Protein 6QCB (pdb70)

Foldseek 3Di:
DDDDFAWDQDPVPAIWTWKFWAVLTDIFIDDPDPPDDDDDDAAPPDDPPPVVVVPGDHDDLVPHPFKDDDFCKDKDQDPVGIDIDGDIDTDMGVHSD/DDDQPPADDDDDDDDPDCVPPVDPDDDDQDDAALQQDDVSGQGDLNSCVVVPVEPFSKKWKAAAQPCPDPPRIDIGGRDDDPVWFDDDKDKFFQDDRGASKGKWQWKAFQVGDIDCPRIDMAGEDQPDAFKEAALVSVVVVCVQFVWADDDQQWTFDAPVSQQVGTWMWIAGPNDTDIAGSSLQWHWDDDPHDITIIGRYGHDADDPPVDDYIYNYCSNCNQWIWMQGPVRRMMITGGTDD

Radius of gyration: 19.62 Å; Cα contacts (8 Å, |Δi|>4): 948; chains: 2; bounding box: 40×44×60 Å

CATH classification: 2.40.70.10

Sequence (338 aa):
GPIPEVLKNYMMDAQYYGEEIGIGTPPQCCFTVVFDTGSSNLWVPSIHCCKLLDIACCWIHHKYNSDKSSTYVKNGTSSFDIHYGSSGSSLSGYLSQDTVSVPCCQGVKVERQVFGEATKQPGITFIAAKFDGILGMAYPRISVNNVLPVFDNNLMQQQKLVDQNIFSFYLSSRDPDAQPGGELMLGGTDSKYYKGSLSYLLNVTTRKAYWQVHLDQVEVASGLTTLLCKEGCEAIVDTGTSSLMVGPVDEVRELQKAIGAVPLIQGEYMMIPCEKVSTLPAITLKLGGKGYKLSPEDYTLKVSQAGKKTLCLSGFMGMMDIPPPSGPLWILGDVFIGRYYTVFDRDNNRVGFAEEAAR

GO terms:
  GO:0008233 peptidase activity (F, IDA)
  GO:0005764 lysosome (C, IDA)
  GO:0005765 lysosomal membrane (C, IDA)
  GO:0005829 cytosol (C, IDA)
  GO:0042159 lipoprotein catabolic process (P, IDA)
  GO:0010008 endosome membrane (C, IDA)
  GO:0043065 positive regulation of apoptotic process (P, IDA)
  GO:0097194 execution phase of apoptosis (P, IDA)
  GO:0006508 proteolysis (P, IDA)
  GO:0070201 regulation of establishment of protein localization (P, IDA)
  GO:0008233 peptidase activity (F, IMP)
  GO:0006508 proteolysis (P, IMP)
  GO:0004190 aspartic-type endopeptidase activity (F, TAS)
  GO:1904724 tertiary granule lumen (C, TAS)
  GO:1904813 ficolin-1-rich granule lumen (C, TAS)
  GO:0035580 specific granule lumen (C, TAS)
  GO:0043202 lysosomal lumen (C, TAS)
  GO:0005576 extracellular region (C, TAS)
  GO:0004197 cysteine-type endopeptidase activity (F, TAS)
  GO:0019886 antigen processing and presentation of exogenous peptide antigen via MHC class II (P, TAS)

B-factor: mean 23.1, std 9.27, range [12.21, 90.68]

Structure (mmCIF, N/CA/C/O backbone):
data_6QCB
#
_entry.id   6QCB
#
_cell.length_a   80.346
_cell.length_b   94.257
_cell.length_c   117.675
_cell.angle_alpha   90.00
_cell.angle_beta   90.00
_cell.angle_gamma   90.00
#
_symmetry.space_group_name_H-M   'C 2 2 21'
#
loop_
_entity.id
_entity.type
_entity.pdbx_description
1 polymer 'Cathepsin D'
2 polymer 'Cathepsin D'
3 branched 2-acetamido-2-deoxy-beta-D-glucopyranose-(1-4)-2-acetamido-2-deoxy-beta-D-glucopyranose
4 branched beta-D-mannopyranose-(1-4)-2-acetamido-2-deoxy-beta-D-glucopyranose-(1-4)-2-acetamido-2-deoxy-beta-D-glucopyranose
5 non-polymer 'PHOSPHITE ION'
6 non-polymer (3~{S},7~{S},8~{S})-7-oxidanyl-8-(phenylmethyl)-3-propan-2-yl-1,4,9-triazacyclohenicosane-2,5,10-trione
7 non-polymer 'DIMETHYL SULFOXIDE'
8 non-polymer 'SULFATE ION'
9 water water
#
loop_
_atom_site.group_PDB
_atom_site.id
_atom_site.type_symbol
_atom_site.label_atom_id
_atom_site.label_alt_id
_atom_site.label_comp_id
_atom_site.label_asym_id
_atom_site.label_entity_id
_atom_site.label_seq_id
_atom_site.pdbx_PDB_ins_code
_atom_site.Cartn_x
_atom_site.Cartn_y
_atom_site.Cartn_z
_atom_site.occupancy
_atom_site.B_iso_or_equiv
_atom_site.auth_seq_id
_atom_site.auth_comp_id
_atom_site.auth_asym_id
_atom_site.auth_atom_id
_atom_site.pdbx_PDB_model_num
ATOM 1 N N . GLY A 1 1 ? 30.970 35.722 19.249 1.00 41.80 1 GLY A N 1
ATOM 2 C CA . GLY A 1 1 ? 30.768 35.865 17.791 1.00 40.04 1 GLY A CA 1
ATOM 3 C C . GLY A 1 1 ? 30.095 34.648 17.200 1.00 35.45 1 GLY A C 1
ATOM 4 O O . GLY A 1 1 ? 29.680 33.756 17.947 1.00 35.20 1 GLY A O 1
ATOM 5 N N . PRO A 1 2 ? 29.981 34.605 15.865 1.00 31.52 2 PRO A N 1
ATOM 6 C CA . PRO A 1 2 ? 29.261 33.447 15.268 1.00 26.47 2 PRO A CA 1
ATOM 7 C C . PRO A 1 2 ? 29.924 32.098 15.558 1.00 25.13 2 PRO A C 1
ATOM 8 O O . PRO A 1 2 ? 31.121 32.034 15.737 1.00 27.33 2 PRO A O 1
ATOM 12 N N . ILE A 1 3 ? 29.136 31.027 15.556 1.00 21.30 3 ILE A N 1
ATOM 13 C CA . ILE A 1 3 ? 29.586 29.698 15.939 1.00 20.78 3 ILE A CA 1
ATOM 14 C C . ILE A 1 3 ? 29.520 28.782 14.718 1.00 19.16 3 ILE A C 1
ATOM 15 O O . ILE A 1 3 ? 28.414 28.492 14.237 1.00 18.62 3 ILE A O 1
ATOM 20 N N . PRO A 1 4 ? 30.685 28.323 14.214 1.00 18.65 4 PRO A N 1
ATOM 21 C CA . PRO A 1 4 ? 30.661 27.361 13.119 1.00 17.04 4 PRO A CA 1
ATOM 22 C C . PRO A 1 4 ? 30.371 25.947 13.580 1.00 16.67 4 PRO A C 1
ATOM 23 O O . PRO A 1 4 ? 30.927 25.478 14.582 1.00 18.53 4 PRO A O 1
ATOM 27 N N . GLU A 1 5 ? 29.466 25.291 12.858 1.00 15.29 5 GLU A N 1
ATOM 28 C CA . GLU A 1 5 ? 29.111 23.894 13.082 1.00 16.63 5 GLU A CA 1
ATOM 29 C C . GLU A 1 5 ? 29.368 23.147 11.776 1.00 15.57 5 GLU A C 1
ATOM 30 O O . GLU A 1 5 ? 28.586 23.216 10.805 1.00 15.78 5 GLU A O 1
ATOM 36 N N . VAL A 1 6 ? 30.496 22.437 11.702 1.00 17.26 6 VAL A N 1
ATOM 37 C CA . VAL A 1 6 ? 30.824 21.682 10.494 1.00 16.55 6 VAL A CA 1
ATOM 38 C C . VAL A 1 6 ? 29.832 20.511 10.323 1.00 15.16 6 VAL A C 1
ATOM 39 O O . VAL A 1 6 ? 29.349 19.971 11.307 1.00 17.01 6 VAL A O 1
ATOM 43 N N . LEU A 1 7 ? 29.512 20.193 9.077 1.00 14.41 7 LEU A N 1
ATOM 44 C CA . LEU A 1 7 ? 28.565 19.146 8.696 1.00 15.68 7 LEU A CA 1
ATOM 45 C C . LEU A 1 7 ? 29.291 18.111 7.862 1.00 16.05 7 LEU A C 1
ATOM 46 O O . LEU A 1 7 ? 30.207 18.427 7.090 1.00 16.06 7 LEU A O 1
ATOM 51 N N . LYS A 1 8 ? 28.872 16.864 8.012 1.00 15.56 8 LYS A N 1
ATOM 52 C CA . LYS A 1 8 ? 29.207 15.828 7.063 1.00 15.71 8 LYS A CA 1
ATOM 53 C C . LYS A 1 8 ? 28.131 15.706 6.004 1.00 16.14 8 LYS A C 1
ATOM 54 O O . LYS A 1 8 ? 26.964 16.022 6.273 1.00 15.42 8 LYS A O 1
ATOM 60 N N . ASN A 1 9 ? 28.532 15.187 4.824 1.00 16.22 9 ASN A N 1
ATOM 61 C CA . ASN A 1 9 ? 27.678 14.940 3.689 1.00 16.52 9 ASN A CA 1
ATOM 62 C C . ASN A 1 9 ? 27.771 13.448 3.383 1.00 17.67 9 ASN A C 1
ATOM 63 O O . ASN A 1 9 ? 28.868 12.957 3.061 1.00 16.97 9 ASN A O 1
ATOM 68 N N . TYR A 1 10 ? 26.667 12.738 3.493 1.00 16.69 10 TYR A N 1
ATOM 69 C CA . TYR A 1 10 ? 26.576 11.366 2.955 1.00 18.20 10 TYR A CA 1
ATOM 70 C C . TYR A 1 10 ? 25.767 11.378 1.656 1.00 17.98 10 TYR A C 1
ATOM 71 O O . TYR A 1 10 ? 24.544 11.639 1.661 1.00 16.16 10 TYR A O 1
ATOM 80 N N . MET A 1 11 ? 26.475 11.091 0.545 1.00 18.75 11 MET A N 1
ATOM 81 C CA A MET A 1 11 ? 25.849 10.828 -0.764 0.50 20.51 11 MET A CA 1
ATOM 82 C CA B MET A 1 11 ? 25.860 10.842 -0.769 0.50 20.45 11 MET A CA 1
ATOM 83 C C . MET A 1 11 ? 24.950 11.947 -1.297 1.00 19.73 11 MET A C 1
ATOM 84 O O . MET A 1 11 ? 24.013 11.694 -2.091 1.00 19.44 11 MET A O 1
ATOM 93 N N . ASP A 1 12 ? 25.238 13.195 -0.892 1.00 17.36 12 ASP A N 1
ATOM 94 C CA . ASP A 1 12 ? 24.417 14.342 -1.241 1.00 16.43 12 ASP A CA 1
ATOM 95 C C . ASP A 1 12 ? 22.964 14.207 -0.761 1.00 16.30 12 ASP A C 1
ATOM 96 O O . ASP A 1 12 ? 22.097 14.942 -1.220 1.00 16.30 12 ASP A O 1
ATOM 101 N N . ALA A 1 13 ? 22.695 13.291 0.173 1.00 15.41 13 ALA A N 1
ATOM 102 C CA . ALA A 1 13 ? 21.333 13.026 0.622 1.00 17.71 13 ALA A CA 1
ATOM 103 C C . ALA A 1 13 ? 21.103 13.197 2.115 1.00 16.22 13 ALA A C 1
ATOM 104 O O . ALA A 1 13 ? 19.933 13.275 2.561 1.00 17.11 13 ALA A O 1
ATOM 106 N N . GLN A 1 14 ? 22.177 13.261 2.903 1.00 15.58 14 GLN A N 1
ATOM 107 C CA . GLN A 1 14 ? 22.061 13.411 4.369 1.00 14.82 14 GLN A CA 1
ATOM 108 C C . GLN A 1 14 ? 23.179 14.361 4.794 1.00 14.53 14 GLN A C 1
ATOM 109 O O . GLN A 1 14 ? 24.359 14.106 4.418 1.00 15.30 14 GLN A O 1
ATOM 115 N N . TYR A 1 15 ? 22.839 15.434 5.511 1.00 14.01 15 TYR A N 1
ATOM 116 C CA . TYR A 1 15 ? 23.836 16.399 6.025 1.00 14.56 15 TYR A CA 1
ATOM 117 C C . TYR A 1 15 ? 23.591 16.503 7.523 1.00 14.29 15 TYR A C 1
ATOM 118 O O . TYR A 1 15 ? 22.441 16.687 7.963 1.00 16.05 15 TYR A O 1
ATOM 127 N N . TYR A 1 16 ? 24.645 16.334 8.306 1.00 13.21 16 TYR A N 1
ATOM 128 C CA . TYR A 1 16 ? 24.488 16.168 9.731 1.00 14.49 16 TYR A CA 1
ATOM 129 C C . TYR A 1 16 ? 25.747 16.611 10.472 1.00 15.15 16 TYR A C 1
ATOM 130 O O . TYR A 1 16 ? 26.883 16.497 9.955 1.00 15.54 16 TYR A O 1
ATOM 139 N N . GLY A 1 17 ? 25.539 17.119 11.676 1.00 15.21 17 GLY A N 1
ATOM 140 C CA . GLY A 1 17 ? 26.632 17.551 12.531 1.00 14.97 17 GLY A CA 1
ATOM 141 C C . GLY A 1 17 ? 26.483 17.046 13.940 1.00 15.06 17 GLY A C 1
ATOM 142 O O . GLY A 1 17 ? 25.444 16.562 14.341 1.00 14.54 17 GLY A O 1
ATOM 143 N N . GLU A 1 18 ? 27.556 17.220 14.706 1.00 15.30 18 GLU A N 1
ATOM 144 C CA A GLU A 1 18 ? 27.583 16.749 16.090 0.50 16.03 18 GLU A CA 1
ATOM 145 C CA B GLU A 1 18 ? 27.648 16.760 16.111 0.50 16.28 18 GLU A CA 1
ATOM 146 C C . GLU A 1 18 ? 27.152 17.799 17.083 1.00 15.64 18 GLU A C 1
ATOM 147 O O . GLU A 1 18 ? 27.580 18.954 16.982 1.00 16.02 18 GLU A O 1
ATOM 158 N N . ILE A 1 19 ? 26.264 17.398 18.004 1.00 15.55 19 ILE A N 1
ATOM 159 C CA . ILE A 1 19 ? 25.831 18.221 19.121 1.00 15.01 19 ILE A CA 1
ATOM 160 C C . ILE A 1 19 ? 26.054 17.411 20.396 1.00 15.63 19 ILE A C 1
ATOM 161 O O . ILE A 1 19 ? 26.274 16.214 20.360 1.00 16.87 19 ILE A O 1
ATOM 166 N N . GLY A 1 20 ? 25.982 18.098 21.519 1.00 15.30 20 GLY A N 1
ATOM 167 C CA . GLY A 1 20 ? 26.032 17.502 22.820 1.00 15.74 20 GLY A CA 1
ATOM 168 C C . GLY A 1 20 ? 24.735 17.699 23.551 1.00 15.91 20 GLY A C 1
ATOM 169 O O . GLY A 1 20 ? 24.096 18.756 23.458 1.00 16.56 20 GLY A O 1
ATOM 170 N N . ILE A 1 21 ? 24.331 16.707 24.343 1.00 14.95 21 ILE A N 1
ATOM 171 C CA . ILE A 1 21 ? 23.252 16.936 25.299 1.00 15.82 21 ILE A CA 1
ATOM 172 C C . ILE A 1 21 ? 23.740 16.444 26.658 1.00 16.56 21 ILE A C 1
ATOM 173 O O . ILE A 1 21 ? 24.258 15.349 26.771 1.00 17.56 21 ILE A O 1
ATOM 178 N N . GLY A 1 22 ? 23.573 17.272 27.676 1.00 15.97 22 GLY A N 1
ATOM 179 C CA . GLY A 1 22 ? 23.944 16.886 29.032 1.00 17.20 22 GLY A CA 1
ATOM 180 C C . GLY A 1 22 ? 25.196 17.483 29.576 1.00 17.47 22 GLY A C 1
ATOM 181 O O . GLY A 1 22 ? 25.934 18.150 28.887 1.00 18.08 22 GLY A O 1
ATOM 182 N N . THR A 1 23 ? 25.423 17.201 30.877 1.00 17.46 23 THR A N 1
ATOM 183 C CA . THR A 1 23 ? 26.671 17.536 31.541 1.00 18.46 23 THR A CA 1
ATOM 184 C C . THR A 1 23 ? 27.245 16.275 32.237 1.00 17.36 23 THR A C 1
ATOM 185 O O . THR A 1 23 ? 26.572 15.743 33.127 1.00 19.06 23 THR A O 1
ATOM 189 N N . PRO A 1 24 ? 28.406 15.763 31.801 1.00 18.87 24 PRO A N 1
ATOM 190 C CA . PRO A 1 24 ? 29.144 16.221 30.641 1.00 19.50 24 PRO A CA 1
ATOM 191 C C . PRO A 1 24 ? 28.370 15.913 29.329 1.00 18.41 24 PRO A C 1
ATOM 192 O O . PRO A 1 24 ? 27.448 15.091 29.334 1.00 18.02 24 PRO A O 1
ATOM 196 N N . PRO A 1 25 ? 28.734 16.577 28.227 1.00 19.29 25 PRO A N 1
ATOM 197 C CA . PRO A 1 25 ? 27.980 16.340 26.976 1.00 19.08 25 PRO A CA 1
ATOM 198 C C . PRO A 1 25 ? 28.045 14.897 26.464 1.00 18.88 25 PRO A C 1
ATOM 199 O O . PRO A 1 25 ? 29.138 14.301 26.408 1.00 18.59 25 PRO A O 1
ATOM 203 N N . GLN A 1 26 ? 26.866 14.377 26.102 1.00 17.44 26 GLN A N 1
ATOM 204 C CA . GLN A 1 26 ? 26.734 13.118 25.376 1.00 17.51 26 GLN A CA 1
ATOM 205 C C . GLN A 1 26 ? 26.579 13.536 23.914 1.00 16.89 26 GLN A C 1
ATOM 206 O O . GLN A 1 26 ? 25.722 14.359 23.598 1.00 16.96 26 GLN A O 1
ATOM 212 N N . CYS A 1 27 ? 27.413 12.989 23.038 1.00 17.38 27 CYS A N 1
ATOM 213 C CA A CYS A 1 27 ? 27.402 13.433 21.630 0.80 18.30 27 CYS A CA 1
ATOM 214 C CA B CYS A 1 27 ? 27.453 13.383 21.633 0.20 17.96 27 CYS A CA 1
ATOM 215 C C . CYS A 1 27 ? 26.412 12.662 20.774 1.00 17.66 27 CYS A C 1
ATOM 216 O O . CYS A 1 27 ? 26.241 11.449 20.919 1.00 18.66 27 CYS A O 1
ATOM 221 N N . PHE A 1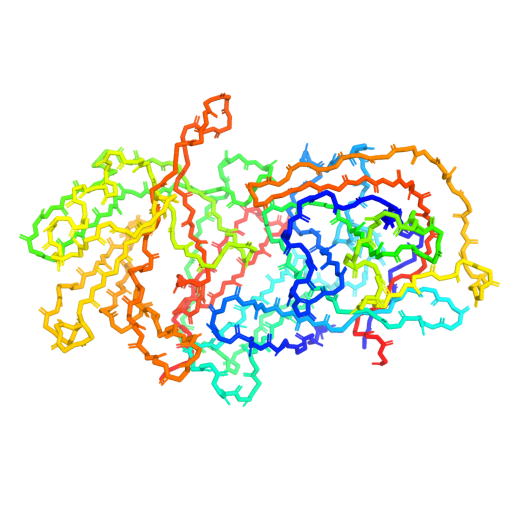 28 ? 25.752 13.408 19.877 1.00 16.65 28 PHE A N 1
ATOM 222 C CA . PHE A 1 28 ? 24.771 12.862 18.882 1.00 15.71 28 PHE A CA 1
ATOM 223 C C . PHE A 1 28 ? 24.984 13.588 17.579 1.00 15.64 28 PHE A C 1
ATOM 224 O O . PHE A 1 28 ? 25.337 14.764 17.571 1.00 17.07 28 PHE A O 1
ATOM 232 N N . THR A 1 29 ? 24.768 12.885 16.472 1.00 14.72 29 THR A N 1
ATOM 233 C CA . THR A 1 29 ? 24.638 13.515 15.196 1.00 14.52 29 THR A CA 1
ATOM 234 C C . THR A 1 29 ? 23.178 13.841 14.892 1.00 14.15 29 THR A C 1
ATOM 235 O O . THR A 1 29 ? 22.293 13.052 15.161 1.00 13.88 29 THR A O 1
ATOM 239 N N . VAL A 1 30 ? 22.956 15.022 14.330 1.00 13.61 30 VAL A N 1
ATOM 240 C CA . VAL A 1 30 ? 21.629 15.477 13.985 1.00 13.64 30 VAL A CA 1
ATOM 241 C C . VAL A 1 30 ? 21.613 16.147 12.629 1.00 13.40 30 VAL A C 1
ATOM 242 O O . VAL A 1 30 ? 22.595 16.776 12.204 1.00 14.36 30 VAL A O 1
ATOM 246 N N . VAL A 1 31 ? 20.478 15.989 11.960 1.00 13.10 31 VAL A N 1
ATOM 247 C CA . VAL A 1 31 ? 20.078 16.900 10.892 1.00 13.09 31 VAL A CA 1
ATOM 248 C C . VAL A 1 31 ? 19.611 18.207 11.467 1.00 13.52 31 VAL A C 1
ATOM 249 O O . VAL A 1 31 ? 18.725 18.217 12.302 1.00 14.38 31 VAL A O 1
ATOM 253 N N . PHE A 1 32 ? 20.180 19.326 11.008 1.00 12.51 32 PHE A N 1
ATOM 254 C CA . PHE A 1 32 ? 19.724 20.669 11.336 1.00 12.21 32 PHE A CA 1
ATOM 255 C C . PHE A 1 32 ? 18.672 21.026 10.274 1.00 12.68 32 PHE A C 1
ATOM 256 O O . PHE A 1 32 ? 19.020 21.292 9.113 1.00 14.03 32 PHE A O 1
ATOM 264 N N . ASP A 1 33 ? 17.407 20.893 10.671 1.00 13.56 33 ASP A N 1
ATOM 265 C CA . ASP A 1 33 ? 16.257 20.790 9.776 1.00 13.22 33 ASP A CA 1
ATOM 266 C C . ASP A 1 33 ? 15.433 22.077 9.783 1.00 13.02 33 ASP A C 1
ATOM 267 O O . ASP A 1 33 ? 14.682 22.291 10.726 1.00 13.45 33 ASP A O 1
ATOM 272 N N . THR A 1 34 ? 15.483 22.877 8.720 1.00 12.82 34 THR A N 1
ATOM 273 C CA . THR A 1 34 ? 14.693 24.107 8.659 1.00 13.25 34 THR A CA 1
ATOM 274 C C . THR A 1 34 ? 13.221 23.833 8.322 1.00 14.00 34 THR A C 1
ATOM 275 O O . THR A 1 34 ? 12.444 24.772 8.260 1.00 15.42 34 THR A O 1
ATOM 279 N N . GLY A 1 35 ? 12.868 22.576 8.155 1.00 12.88 35 GLY A N 1
ATOM 280 C CA . GLY A 1 35 ? 11.478 22.123 7.911 1.00 13.92 35 GLY A CA 1
ATOM 281 C C . GLY A 1 35 ? 10.741 21.568 9.115 1.00 15.06 35 GLY A C 1
ATOM 282 O O . GLY A 1 35 ? 9.602 21.055 8.981 1.00 15.73 35 GLY A O 1
ATOM 283 N N . SER A 1 36 ? 11.301 21.720 10.310 1.00 14.02 36 SER A N 1
ATOM 284 C CA . SER A 1 36 ? 10.622 21.302 11.538 1.00 14.96 36 SER A CA 1
ATOM 285 C C . SER A 1 36 ? 11.193 22.085 12.698 1.00 15.77 36 SER A C 1
ATOM 286 O O . SER A 1 36 ? 12.130 22.841 12.490 1.00 14.97 36 SER A O 1
ATOM 289 N N . SER A 1 37 ? 10.674 21.862 13.921 1.00 15.09 37 SER A N 1
ATOM 290 C CA . SER A 1 37 ? 11.009 22.742 15.029 1.00 15.03 37 SER A CA 1
ATOM 291 C C . SER A 1 37 ? 11.321 22.071 16.346 1.00 15.79 37 SER A C 1
ATOM 292 O O . SER A 1 37 ? 11.580 22.760 17.321 1.00 17.46 37 SER A O 1
ATOM 295 N N . ASN A 1 38 ? 11.402 20.737 16.349 1.00 14.64 38 ASN A N 1
ATOM 296 C CA . ASN A 1 38 ? 11.663 19.966 17.576 1.00 14.68 38 ASN A CA 1
ATOM 297 C C . ASN A 1 38 ? 13.069 19.403 17.494 1.00 15.16 38 ASN A C 1
ATOM 298 O O . ASN A 1 38 ? 13.564 19.031 16.391 1.00 14.78 38 ASN A O 1
ATOM 303 N N . LEU A 1 39 ? 13.691 19.300 18.656 1.00 15.22 39 LEU A N 1
ATOM 304 C CA . LEU A 1 39 ? 14.913 18.483 18.812 1.00 14.51 39 LEU A CA 1
ATOM 305 C C . LEU A 1 39 ? 14.563 17.155 19.484 1.00 15.20 39 LEU A C 1
ATOM 306 O O . LEU A 1 39 ? 13.843 17.134 20.464 1.00 15.79 39 LEU A O 1
ATOM 311 N N . TRP A 1 40 ? 15.090 16.058 18.950 1.00 14.20 40 TRP A N 1
ATOM 312 C CA . TRP A 1 40 ? 15.029 14.739 19.596 1.00 13.88 40 TRP A CA 1
ATOM 313 C C . TRP A 1 40 ? 16.247 13.920 19.267 1.00 13.41 40 TRP A C 1
ATOM 314 O O . TRP A 1 40 ? 16.901 14.129 18.217 1.00 14.23 40 TRP A O 1
ATOM 325 N N . VAL A 1 41 ? 16.559 12.980 20.162 1.00 14.14 41 VAL A N 1
ATOM 326 C CA . VAL A 1 41 ? 17.584 11.973 19.956 1.00 14.21 41 VAL A CA 1
ATOM 327 C C . VAL A 1 41 ? 17.053 10.663 20.556 1.00 14.54 41 VAL A C 1
ATOM 328 O O . VAL A 1 41 ? 16.057 10.667 21.278 1.00 16.03 41 VAL A O 1
ATOM 332 N N . PRO A 1 42 ? 17.678 9.534 20.227 1.00 15.70 42 PRO A N 1
ATOM 333 C CA . PRO A 1 42 ? 17.198 8.271 20.796 1.00 16.20 42 PRO A CA 1
ATOM 334 C C . PRO A 1 42 ? 17.449 8.208 22.303 1.00 16.70 42 PRO A C 1
ATOM 335 O O . PRO A 1 42 ? 18.462 8.713 22.750 1.00 17.05 42 PRO A O 1
ATOM 339 N N . SER A 1 43 ? 16.514 7.614 23.026 1.00 17.25 43 SER A N 1
ATOM 340 C CA . SER A 1 43 ? 16.657 7.350 24.463 1.00 16.73 43 SER A CA 1
ATOM 341 C C . SER A 1 43 ? 17.325 6.010 24.751 1.00 18.77 43 SER A C 1
ATOM 342 O O . SER A 1 43 ? 17.092 5.033 24.054 1.00 17.90 43 SER A O 1
ATOM 345 N N . ILE A 1 44 ? 18.074 5.922 25.843 1.00 19.12 44 ILE A N 1
ATOM 346 C CA . ILE A 1 44 ? 18.520 4.613 26.333 1.00 20.46 44 ILE A CA 1
ATOM 347 C C . ILE A 1 44 ? 17.326 3.755 26.730 1.00 20.44 44 ILE A C 1
ATOM 348 O O . ILE A 1 44 ? 17.443 2.502 26.748 1.00 22.12 44 ILE A O 1
ATOM 353 N N . HIS A 1 45 ? 16.180 4.395 26.970 1.00 19.89 45 HIS A N 1
ATOM 354 C CA . HIS A 1 45 ? 14.914 3.701 27.291 1.00 20.79 45 HIS A CA 1
ATOM 355 C C . HIS A 1 45 ? 14.042 3.359 26.096 1.00 21.46 45 HIS A C 1
ATOM 356 O O . HIS A 1 45 ? 12.836 3.105 26.210 1.00 21.64 45 HIS A O 1
ATOM 363 N N . CYS A 1 46 ? 14.646 3.391 24.923 1.00 20.21 46 CYS A N 1
ATOM 364 C CA A CYS A 1 46 ? 13.901 3.027 23.724 0.80 20.90 46 CYS A CA 1
ATOM 365 C CA B CYS A 1 46 ? 13.973 3.002 23.713 0.20 21.81 46 CYS A CA 1
ATOM 366 C C . CYS A 1 46 ? 13.394 1.579 23.825 1.00 21.62 46 CYS A C 1
ATOM 367 O O . CYS A 1 46 ? 14.014 0.717 24.460 1.00 22.86 46 CYS A O 1
ATOM 372 N N . LYS A 1 47 ? 12.245 1.335 23.205 1.00 21.81 47 LYS A N 1
ATOM 373 C CA . LYS A 1 47 ? 11.672 -0.021 23.213 1.00 24.61 47 LYS A CA 1
ATOM 374 C C . LYS A 1 47 ? 12.541 -0.998 22.442 1.00 25.44 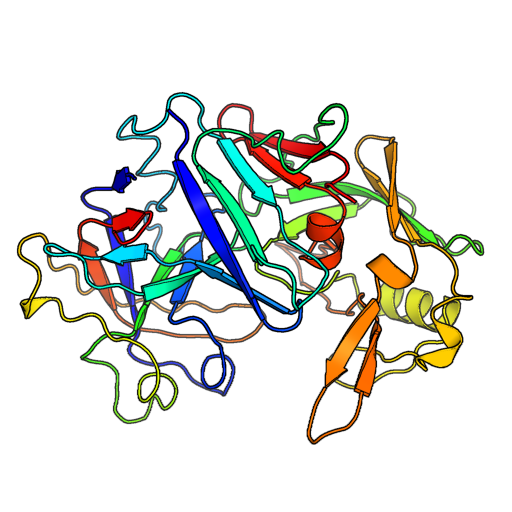47 LYS A C 1
ATOM 375 O O . LYS A 1 47 ? 13.198 -0.638 21.452 1.00 22.11 47 LYS A O 1
ATOM 381 N N . LEU A 1 48 ? 12.559 -2.250 22.884 1.00 25.99 48 LEU A N 1
ATOM 382 C CA . LEU A 1 48 ? 13.313 -3.291 22.174 1.00 28.35 48 LEU A CA 1
ATOM 383 C C . LEU A 1 48 ? 12.880 -3.452 20.707 1.00 26.47 48 LEU A C 1
ATOM 384 O O . LEU A 1 48 ? 13.710 -3.811 19.871 1.00 29.17 48 LEU A O 1
ATOM 389 N N . LEU A 1 49 ? 11.620 -3.148 20.399 1.00 24.51 49 LEU A N 1
ATOM 390 C CA . LEU A 1 49 ? 11.066 -3.150 19.007 1.00 27.16 49 LEU A CA 1
ATOM 391 C C . LEU A 1 49 ? 11.702 -2.116 18.086 1.00 25.29 49 LEU A C 1
ATOM 392 O O . LEU A 1 49 ? 11.570 -2.230 16.865 1.00 23.15 49 LEU A O 1
ATOM 397 N N . ASP A 1 50 ? 12.341 -1.086 18.652 1.00 23.05 50 ASP A N 1
ATOM 398 C CA . ASP A 1 50 ? 12.913 0.029 17.870 1.00 21.21 50 ASP A CA 1
ATOM 399 C C . ASP A 1 50 ? 14.307 -0.344 17.351 1.00 20.92 50 ASP A C 1
ATOM 400 O O . ASP A 1 50 ? 15.323 -0.163 18.022 1.00 20.17 50 ASP A O 1
ATOM 405 N N . ILE A 1 51 ? 14.350 -0.909 16.136 1.00 18.71 51 ILE A N 1
ATOM 406 C CA . ILE A 1 51 ? 15.588 -1.415 15.553 1.00 18.02 51 ILE A CA 1
ATOM 407 C C . ILE A 1 51 ? 16.572 -0.267 15.325 1.00 16.83 51 ILE A C 1
ATOM 408 O O . ILE A 1 51 ? 17.782 -0.434 15.484 1.00 16.56 51 ILE A O 1
ATOM 413 N N . ALA A 1 52 ? 16.060 0.894 14.930 1.00 16.43 52 ALA A N 1
ATOM 414 C CA . ALA A 1 52 ? 16.965 2.028 14.712 1.00 17.12 52 ALA A CA 1
ATOM 415 C C . ALA A 1 52 ? 17.822 2.339 15.927 1.00 18.25 52 ALA A C 1
ATOM 416 O O . ALA A 1 52 ? 18.999 2.628 15.796 1.00 16.93 52 ALA A O 1
ATOM 418 N N . CYS A 1 53 ? 17.239 2.203 17.121 1.00 18.53 53 CYS A N 1
ATOM 419 C CA A CYS A 1 53 ? 17.922 2.509 18.374 0.80 20.64 53 CYS A CA 1
ATOM 420 C CA B CYS A 1 53 ? 17.948 2.494 18.369 0.20 19.63 53 CYS A CA 1
ATOM 421 C C . CYS A 1 53 ? 19.110 1.572 18.628 1.00 20.05 53 CYS A C 1
ATOM 422 O O . CYS A 1 53 ? 20.080 1.958 19.246 1.00 19.86 53 CYS A O 1
ATOM 427 N N . TRP A 1 54 ? 19.053 0.349 18.092 1.00 18.84 54 TRP A N 1
ATOM 428 C CA . TRP A 1 54 ? 20.138 -0.586 18.265 1.00 18.68 54 TRP A CA 1
ATOM 429 C C . TRP A 1 54 ? 21.456 -0.077 17.727 1.00 19.69 54 TRP A C 1
ATOM 430 O O . TRP A 1 54 ? 22.525 -0.445 18.258 1.00 21.51 54 TRP A O 1
ATOM 441 N N . ILE A 1 55 ? 21.411 0.764 16.679 1.00 17.37 55 ILE A N 1
ATOM 442 C CA . ILE A 1 55 ? 22.614 1.152 15.980 1.00 19.12 55 ILE A CA 1
ATOM 443 C C . ILE A 1 55 ? 22.789 2.687 15.918 1.00 17.14 55 ILE A C 1
ATOM 444 O O . ILE A 1 55 ? 23.446 3.205 15.014 1.00 18.44 55 ILE A O 1
ATOM 449 N N . HIS A 1 56 ? 22.194 3.371 16.891 1.00 17.27 56 HIS A N 1
ATOM 450 C CA . HIS A 1 56 ? 22.384 4.845 17.017 1.00 16.27 56 HIS A CA 1
ATOM 451 C C . HIS A 1 56 ? 22.738 5.152 18.448 1.00 17.51 56 HIS A C 1
ATOM 452 O O . HIS A 1 56 ? 22.517 4.313 19.358 1.00 18.30 56 HIS A O 1
ATOM 459 N N . HIS A 1 57 ? 23.303 6.336 18.651 1.00 16.20 57 HIS A N 1
ATOM 460 C CA . HIS A 1 57 ? 23.632 6.781 20.011 1.00 17.25 57 HIS A CA 1
ATOM 461 C C . HIS A 1 57 ? 22.384 7.056 20.808 1.00 16.13 57 HIS A C 1
ATOM 462 O O . HIS A 1 57 ? 21.393 7.555 20.293 1.00 17.16 57 HIS A O 1
ATOM 469 N N . LYS A 1 58 ? 22.444 6.749 22.105 1.00 18.28 58 LYS A N 1
ATOM 470 C CA . LYS A 1 58 ? 21.305 6.845 22.986 1.00 17.29 58 LYS A CA 1
ATOM 471 C C . LYS A 1 58 ? 21.599 7.773 24.176 1.00 17.42 58 LYS A C 1
ATOM 472 O O . LYS A 1 58 ? 22.644 7.610 24.825 1.00 19.60 58 LYS A O 1
ATOM 478 N N . TYR A 1 59 ? 20.656 8.636 24.503 1.00 17.13 59 TYR A N 1
ATOM 479 C CA . TYR A 1 59 ? 20.788 9.584 25.620 1.00 16.08 59 TYR A CA 1
ATOM 480 C C . TYR A 1 59 ? 20.444 8.879 26.944 1.00 17.08 59 TYR A C 1
ATOM 481 O O . TYR A 1 59 ? 19.413 8.238 27.057 1.00 17.00 59 TYR A O 1
ATOM 490 N N . ASN A 1 60 ? 21.306 9.068 27.935 1.00 18.21 60 ASN A N 1
ATOM 491 C CA . ASN A 1 60 ? 21.119 8.474 29.283 1.00 18.39 60 ASN A CA 1
ATOM 492 C C . ASN A 1 60 ? 21.063 9.620 30.313 1.00 17.40 60 ASN A C 1
ATOM 493 O O . ASN A 1 60 ? 22.079 10.183 30.691 1.00 18.09 60 ASN A O 1
ATOM 498 N N . SER A 1 61 ? 19.852 9.957 30.723 1.00 18.15 61 SER A N 1
ATOM 499 C CA . SER A 1 61 ? 19.611 11.069 31.643 1.00 18.49 61 SER A CA 1
ATOM 500 C C . SER A 1 61 ? 20.316 10.859 32.992 1.00 20.56 61 SER A C 1
ATOM 501 O O . SER A 1 61 ? 20.700 11.838 33.637 1.00 22.50 61 SER A O 1
ATOM 504 N N . ASP A 1 62 ? 20.538 9.603 33.346 1.00 20.53 62 ASP A N 1
ATOM 505 C CA . ASP A 1 62 ? 21.188 9.284 34.646 1.00 23.46 62 ASP A CA 1
ATOM 506 C C . ASP A 1 62 ? 22.615 9.776 34.723 1.00 23.53 62 ASP A C 1
ATOM 507 O O . ASP A 1 62 ? 23.119 9.958 35.829 1.00 24.89 62 ASP A O 1
ATOM 512 N N . LYS A 1 63 ? 23.273 9.993 33.581 1.00 20.75 63 LYS A N 1
ATOM 513 C CA . LYS A 1 63 ? 24.657 10.427 33.516 1.00 21.01 63 LYS A CA 1
ATOM 514 C C . LYS A 1 63 ? 24.826 11.932 33.353 1.00 18.60 63 LYS A C 1
ATOM 515 O O . LYS A 1 63 ? 25.952 12.404 33.238 1.00 19.80 63 LYS A O 1
ATOM 519 N N . SER A 1 64 ? 23.719 12.665 33.336 1.00 19.01 64 SER A N 1
ATOM 520 C CA . SER A 1 64 ? 23.749 14.125 33.199 1.00 18.88 64 SER A CA 1
ATOM 521 C C . SER A 1 64 ? 23.332 14.857 34.469 1.00 18.72 64 SER A C 1
ATOM 522 O O . SER A 1 64 ? 22.206 14.691 34.961 1.00 18.70 64 SER A O 1
ATOM 525 N N . SER A 1 65 ? 24.224 15.715 34.950 1.00 18.50 65 SER A N 1
ATOM 526 C CA . SER A 1 65 ? 23.953 16.503 36.153 1.00 19.86 65 SER A CA 1
ATOM 527 C C . SER A 1 65 ? 23.009 17.704 35.893 1.00 20.50 65 SER A C 1
ATOM 528 O O . SER A 1 65 ? 22.471 18.263 36.827 1.00 20.76 65 SER A O 1
ATOM 531 N N . THR A 1 66 ? 22.773 18.064 34.627 1.00 18.25 66 THR A N 1
ATOM 532 C CA . THR A 1 66 ? 21.861 19.169 34.297 1.00 18.29 66 THR A CA 1
ATOM 533 C C . THR A 1 66 ? 20.488 18.687 33.802 1.00 17.74 66 THR A C 1
ATOM 534 O O . THR A 1 66 ? 19.640 19.516 33.525 1.00 19.76 66 THR A O 1
ATOM 538 N N . TYR A 1 67 ? 20.300 17.370 33.665 1.00 17.29 67 TYR A N 1
ATOM 539 C CA . TYR A 1 67 ? 18.984 16.815 33.299 1.00 18.92 67 TYR A CA 1
ATOM 540 C C . TYR A 1 67 ? 17.899 17.240 34.280 1.00 19.51 67 TYR A C 1
ATOM 541 O O . TYR A 1 67 ? 18.086 17.150 35.512 1.00 20.13 67 TYR A O 1
ATOM 550 N N . VAL A 1 68 ? 16.771 17.680 33.742 1.00 19.74 68 VAL A N 1
ATOM 551 C CA . VAL A 1 68 ? 15.546 17.918 34.494 1.00 21.47 68 VAL A CA 1
ATOM 552 C C . VAL A 1 68 ? 14.425 17.112 33.835 1.00 22.15 68 VAL A C 1
ATOM 553 O O . VAL A 1 68 ? 14.209 17.197 32.605 1.00 19.88 68 VAL A O 1
ATOM 557 N N . LYS A 1 69 ? 13.736 16.289 34.619 1.00 21.81 69 LYS A N 1
ATOM 558 C CA . LYS A 1 69 ? 12.653 15.468 34.133 1.00 22.73 69 LYS A CA 1
ATOM 559 C C . LYS A 1 69 ? 11.491 16.299 33.567 1.00 23.11 69 LYS A C 1
ATOM 560 O O . LYS A 1 69 ? 11.168 17.362 34.051 1.00 23.70 69 LYS A O 1
ATOM 566 N N . ASN A 1 70 ? 10.857 15.787 32.512 1.00 22.39 70 ASN A N 1
ATOM 567 C CA . ASN A 1 70 ? 9.618 16.310 32.032 1.00 22.32 70 ASN A CA 1
ATOM 568 C C . ASN A 1 70 ? 8.663 15.121 31.974 1.00 23.75 70 ASN A C 1
ATOM 569 O O . ASN A 1 70 ? 7.763 15.022 32.808 1.00 24.24 70 ASN A O 1
ATOM 574 N N . GLY A 1 71 ? 8.856 14.226 30.994 1.00 21.65 71 GLY A N 1
ATOM 575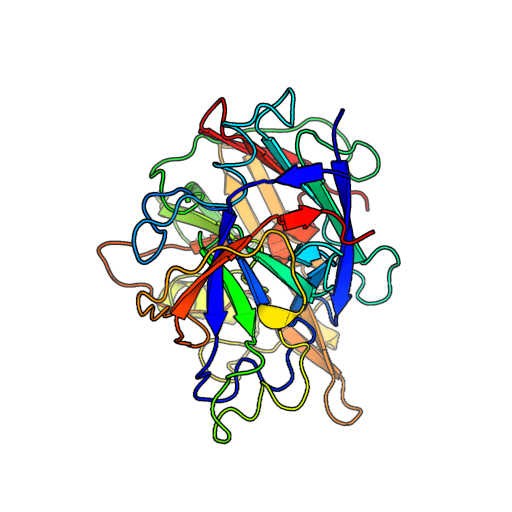 C CA . GLY A 1 71 ? 8.076 13.001 30.882 1.00 22.00 71 GLY A CA 1
ATOM 576 C C . GLY A 1 71 ? 6.818 13.032 30.049 1.00 21.71 71 GLY A C 1
ATOM 577 O O . GLY A 1 71 ? 6.214 11.974 29.855 1.00 24.35 71 GLY A O 1
ATOM 578 N N . THR A 1 72 ? 6.419 14.208 29.549 1.00 22.41 72 THR A N 1
ATOM 579 C CA . THR A 1 72 ? 5.239 14.338 28.683 1.00 23.08 72 THR A CA 1
ATOM 580 C C . THR A 1 72 ? 5.483 13.547 27.381 1.00 23.45 72 THR A C 1
ATOM 581 O O . THR A 1 72 ? 6.570 13.658 26.801 1.00 21.82 72 THR A O 1
ATOM 585 N N . SER A 1 73 ? 4.487 12.767 26.957 1.00 21.81 73 SER A N 1
ATOM 586 C CA A SER A 1 73 ? 4.558 12.037 25.685 0.50 22.14 73 SER A CA 1
ATOM 587 C CA B SER A 1 73 ? 4.570 12.038 25.685 0.50 22.06 73 SER A CA 1
ATOM 588 C C . SER A 1 73 ? 4.582 12.996 24.496 1.00 21.30 73 SER A C 1
ATOM 589 O O . SER A 1 73 ? 3.955 14.058 24.523 1.00 20.89 73 SER A O 1
ATOM 594 N N . PHE A 1 74 ? 5.301 12.605 23.439 1.00 21.11 74 PHE A N 1
ATOM 595 C CA .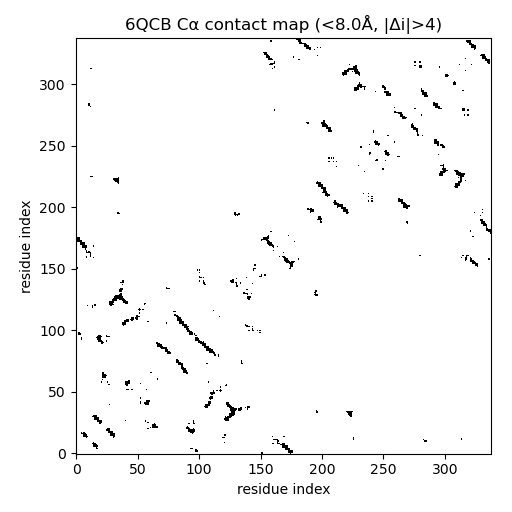 PHE A 1 74 ? 5.269 13.326 22.160 1.00 19.79 74 PHE A CA 1
ATOM 596 C C . PHE A 1 74 ? 5.266 12.317 21.017 1.00 20.50 74 PHE A C 1
ATOM 597 O O . PHE A 1 74 ? 5.747 11.217 21.171 1.00 18.08 74 PHE A O 1
ATOM 605 N N . ASP A 1 75 ? 4.734 12.768 19.894 1.00 22.16 75 ASP A N 1
ATOM 606 C CA . ASP A 1 75 ? 4.640 11.989 18.658 1.00 23.43 75 ASP A CA 1
ATOM 607 C C . ASP A 1 75 ? 4.884 13.001 17.544 1.00 21.77 75 ASP A C 1
ATOM 608 O O . ASP A 1 75 ? 4.236 14.034 17.511 1.00 21.02 75 ASP A O 1
ATOM 613 N N . ILE A 1 76 ? 5.805 12.703 16.630 1.00 19.46 76 ILE A N 1
ATOM 614 C CA . ILE A 1 76 ? 6.095 13.616 15.521 1.00 19.28 76 ILE A CA 1
ATOM 615 C C . ILE A 1 76 ? 5.972 12.848 14.233 1.00 18.64 76 ILE A C 1
ATOM 616 O O . ILE A 1 76 ? 6.535 11.739 14.119 1.00 18.55 76 ILE A O 1
ATOM 621 N N . HIS A 1 77 ? 5.250 13.450 13.284 1.00 17.68 77 HIS A N 1
ATOM 622 C CA . HIS A 1 77 ? 5.041 12.870 11.955 1.00 19.50 77 HIS A CA 1
ATOM 623 C C . HIS A 1 77 ? 5.662 13.755 10.896 1.00 17.45 77 HIS A C 1
ATOM 624 O O . HIS A 1 77 ? 5.231 14.907 10.716 1.00 18.02 77 HIS A O 1
ATOM 631 N N . TYR A 1 78 ? 6.713 13.225 10.261 1.00 16.73 78 TYR A N 1
ATOM 632 C CA . TYR A 1 78 ? 7.387 13.889 9.153 1.00 16.25 78 TYR A CA 1
ATOM 633 C C . TYR A 1 78 ? 6.873 13.355 7.829 1.00 16.41 78 TYR A C 1
ATOM 634 O O . TYR A 1 78 ? 6.215 12.322 7.785 1.00 17.59 78 TYR A O 1
ATOM 643 N N . GLY A 1 79 ? 7.229 14.001 6.733 1.00 16.64 79 GLY A N 1
ATOM 644 C CA . GLY A 1 79 ? 6.950 13.407 5.409 1.00 17.68 79 GLY A CA 1
ATOM 645 C C . GLY A 1 79 ? 7.552 12.024 5.208 1.00 20.17 79 GLY A C 1
ATOM 646 O O . GLY A 1 79 ? 6.904 11.160 4.629 1.00 23.02 79 GLY A O 1
ATOM 647 N N . SER A 1 80 ? 8.757 11.780 5.738 1.00 19.92 80 SER A N 1
ATOM 648 C CA A SER A 1 80 ? 9.480 10.519 5.524 0.50 22.44 80 SER A CA 1
ATOM 649 C CA B SER A 1 80 ? 9.450 10.517 5.489 0.50 19.95 80 SER A CA 1
ATOM 650 C C . SER A 1 80 ? 9.309 9.456 6.594 1.00 21.68 80 SER A C 1
ATOM 651 O O . SER A 1 80 ? 9.810 8.340 6.447 1.00 23.58 80 SER A O 1
ATOM 656 N N . GLY A 1 81 ? 8.626 9.773 7.666 1.00 21.23 81 GLY A N 1
ATOM 657 C CA . GLY A 1 81 ? 8.478 8.818 8.762 1.00 21.59 81 GLY A CA 1
ATOM 658 C C . GLY A 1 81 ? 8.090 9.506 10.046 1.00 19.49 81 GLY A C 1
ATOM 659 O O . GLY A 1 81 ? 7.914 10.694 10.080 1.00 20.24 81 GLY A O 1
ATOM 660 N N . SER A 1 82 ? 7.925 8.704 11.108 1.00 19.53 82 SER A N 1
ATOM 661 C CA A SER A 1 82 ? 7.355 9.135 12.377 0.50 19.24 82 SER A CA 1
ATOM 662 C CA B SER A 1 82 ? 7.452 9.226 12.380 0.50 18.52 82 SER A CA 1
ATOM 663 C C . SER A 1 82 ? 8.178 8.589 13.540 1.00 18.85 82 SER A C 1
ATOM 664 O O . SER A 1 82 ? 8.948 7.644 13.374 1.00 18.76 82 SER A O 1
ATOM 669 N N . LEU A 1 83 ? 7.961 9.169 14.735 1.00 17.82 83 LEU A N 1
ATOM 670 C CA . LEU A 1 83 ? 8.525 8.644 15.971 1.00 19.09 83 LEU A CA 1
ATOM 671 C C . LEU A 1 83 ? 7.732 9.136 17.153 1.00 17.71 83 LEU A C 1
ATOM 672 O O . LEU A 1 83 ? 6.953 10.106 17.054 1.00 18.45 83 LEU A O 1
ATOM 677 N N . SER A 1 84 ? 7.972 8.503 18.297 1.00 18.25 84 SER A N 1
ATOM 678 C CA . SER A 1 84 ? 7.385 8.961 19.536 1.00 18.87 84 SER A CA 1
ATOM 679 C C . SER A 1 84 ? 8.312 8.699 20.692 1.00 17.89 84 SER A C 1
ATOM 680 O O . SER A 1 84 ? 9.309 7.965 20.572 1.00 17.90 84 SER A O 1
ATOM 683 N N . GLY A 1 85 ? 7.999 9.349 21.797 1.00 18.26 85 GLY A N 1
ATOM 684 C CA . GLY A 1 85 ? 8.759 9.169 23.028 1.00 18.72 85 GLY A CA 1
ATOM 685 C C . GLY A 1 85 ? 8.250 10.061 24.124 1.00 17.62 85 GLY A C 1
ATOM 686 O O . GLY A 1 85 ? 7.056 10.390 24.166 1.00 18.19 85 GLY A O 1
ATOM 687 N N . TYR A 1 86 ? 9.176 10.562 24.934 1.00 18.02 86 TYR A N 1
ATOM 688 C CA . TYR A 1 86 ? 8.843 11.496 26.000 1.00 18.31 86 TYR A CA 1
ATOM 689 C C . TYR A 1 86 ? 9.833 12.644 26.061 1.00 19.23 86 TYR A C 1
ATOM 690 O O . TYR A 1 86 ? 10.985 12.506 25.611 1.00 17.82 86 TYR A O 1
ATOM 699 N N . LEU A 1 87 ? 9.381 13.781 26.609 1.00 17.44 87 LEU A N 1
ATOM 700 C CA . LEU A 1 87 ? 10.212 14.993 26.693 1.00 17.37 87 LEU A CA 1
ATOM 701 C C . LEU A 1 87 ? 11.109 14.991 27.911 1.00 18.25 87 LEU A C 1
ATOM 702 O O . LEU A 1 87 ? 10.768 14.420 28.949 1.00 18.70 87 LEU A O 1
ATOM 707 N N . SER A 1 88 ? 12.242 15.669 27.781 1.00 17.54 88 SER A N 1
ATOM 708 C CA . SER A 1 88 ? 13.180 15.902 28.855 1.00 17.34 88 SER A CA 1
ATOM 709 C C . SER A 1 88 ? 13.795 17.269 28.668 1.00 16.85 88 SER A C 1
ATOM 710 O O . SER A 1 88 ? 13.559 17.920 27.655 1.00 16.77 88 SER A O 1
ATOM 713 N N . GLN A 1 89 ? 14.557 17.730 29.665 1.00 16.97 89 GLN A N 1
ATOM 714 C CA . GLN A 1 89 ? 15.202 19.048 29.600 1.00 16.82 89 GLN A CA 1
ATOM 715 C C . GLN A 1 89 ? 16.666 18.908 29.962 1.00 17.32 89 GLN A C 1
ATOM 716 O O . GLN A 1 89 ? 17.004 18.241 30.952 1.00 18.74 89 GLN A O 1
ATOM 722 N N . ASP A 1 90 ? 17.550 19.548 29.188 1.00 16.19 90 ASP A N 1
ATOM 723 C CA . ASP A 1 90 ? 18.975 19.494 29.442 1.00 15.77 90 ASP A CA 1
ATOM 724 C C . ASP A 1 90 ? 19.684 20.616 28.702 1.00 16.33 90 ASP A C 1
ATOM 725 O O . ASP A 1 90 ? 19.038 21.358 27.953 1.00 16.62 90 ASP A O 1
ATOM 730 N N . THR A 1 91 ? 20.992 20.759 28.932 1.00 17.11 91 THR A N 1
ATOM 731 C CA . THR A 1 91 ? 21.814 21.711 28.211 1.00 18.23 91 THR A CA 1
ATOM 732 C C . THR A 1 91 ? 22.249 21.081 26.875 1.00 17.16 91 THR A C 1
ATOM 733 O O . THR A 1 91 ? 22.724 19.926 26.853 1.00 18.40 91 THR A O 1
ATOM 737 N N . VAL A 1 92 ? 22.086 21.848 25.800 1.00 17.28 92 VAL A N 1
ATOM 738 C CA . VAL A 1 92 ? 22.488 21.424 24.470 1.00 17.75 92 VAL A CA 1
ATOM 739 C C . VAL A 1 92 ? 23.729 22.201 24.060 1.00 18.39 92 VAL A C 1
ATOM 740 O O . VAL A 1 92 ? 23.707 23.463 24.074 1.00 18.97 92 VAL A O 1
ATOM 744 N N . SER A 1 93 ? 24.774 21.489 23.655 1.00 16.35 93 SER A N 1
ATOM 745 C CA . SER A 1 93 ? 26.053 22.078 23.228 1.00 17.40 93 SER A CA 1
ATOM 746 C C . SER A 1 93 ? 26.178 21.986 21.710 1.00 17.64 93 SER A C 1
ATOM 747 O O . SER A 1 93 ? 25.900 20.918 21.152 1.00 17.85 93 SER A O 1
ATOM 750 N N . VAL A 1 94 ? 26.560 23.074 21.048 1.00 16.71 94 VAL A N 1
ATOM 751 C CA . VAL A 1 94 ? 26.865 23.059 19.616 1.00 16.73 94 VAL A CA 1
ATOM 752 C C . VAL A 1 94 ? 28.215 23.745 19.427 1.00 18.06 94 VAL A C 1
ATOM 753 O O . VAL A 1 94 ? 28.343 24.913 19.812 1.00 19.60 94 VAL A O 1
ATOM 757 N N . PRO A 1 95 ? 29.212 23.074 18.874 1.00 18.48 95 PRO A N 1
ATOM 758 C CA . PRO A 1 95 ? 29.270 21.653 18.630 1.00 19.20 95 PRO A CA 1
ATOM 759 C C . PRO A 1 95 ? 29.286 20.876 19.944 1.00 19.37 95 PRO A C 1
ATOM 760 O O . PRO A 1 95 ? 29.188 21.481 21.039 1.00 20.00 95 PRO A O 1
ATOM 764 N N . CYS A 1 96 ? 29.423 19.548 19.839 1.00 19.35 96 CYS A N 1
ATOM 765 C CA A CYS A 1 96 ? 29.501 18.719 21.044 0.80 20.63 96 CYS A CA 1
ATOM 766 C CA B CYS A 1 96 ? 29.506 18.726 21.042 0.20 22.33 96 CYS A CA 1
ATOM 767 C C . CYS A 1 96 ? 30.699 19.097 21.930 1.00 24.95 96 CYS A C 1
ATOM 768 O O . CYS A 1 96 ? 30.544 19.191 23.124 1.00 26.40 96 CYS A O 1
ATOM 773 N N . GLN A 1 97 ? 31.860 19.282 21.313 1.00 29.74 97 GLN A N 1
ATOM 774 C CA . GLN A 1 97 ? 33.138 19.526 22.036 1.00 38.41 97 GLN A CA 1
ATOM 775 C C . GLN A 1 97 ? 33.649 20.945 21.763 1.00 43.06 97 GLN A C 1
ATOM 776 O O . GLN A 1 97 ? 33.564 21.406 20.621 1.00 49.77 97 GLN A O 1
ATOM 779 N N . GLY B 2 1 ? 32.243 27.323 20.797 1.00 26.41 107 GLY B N 1
ATOM 780 C CA . GLY B 2 1 ? 30.859 26.739 20.829 1.00 25.88 107 GLY B CA 1
ATOM 781 C C . GLY B 2 1 ? 29.862 27.502 21.662 1.00 26.83 107 GLY B C 1
ATOM 782 O O . GLY B 2 1 ? 30.153 28.583 22.162 1.00 29.23 107 GLY B O 1
ATOM 783 N N . VAL B 2 2 ? 28.661 26.967 21.778 1.00 22.18 108 VAL B N 1
ATOM 784 C CA . VAL B 2 2 ? 27.582 27.561 22.517 1.00 22.32 108 VAL B CA 1
ATOM 785 C C . VAL B 2 2 ? 26.916 26.479 23.386 1.00 22.76 108 VAL B C 1
ATOM 786 O O . VAL B 2 2 ? 26.889 25.302 22.978 1.00 20.87 108 VAL B O 1
ATOM 790 N N . LYS B 2 3 ? 26.424 26.866 24.573 1.00 20.53 109 LYS B N 1
ATOM 791 C CA . LYS B 2 3 ? 25.641 25.998 25.438 1.00 21.94 109 LYS B CA 1
ATOM 792 C C . LYS B 2 3 ? 24.297 26.634 25.663 1.00 21.37 109 LYS B C 1
ATOM 793 O O . LYS B 2 3 ? 24.203 27.702 26.272 1.00 23.25 109 LYS B O 1
ATOM 799 N N . VAL B 2 4 ? 23.251 26.009 25.139 1.00 17.95 110 VAL B N 1
ATOM 800 C CA . VAL B 2 4 ? 21.894 26.449 25.282 1.00 18.63 110 VAL B CA 1
ATOM 801 C C . VAL B 2 4 ? 21.319 25.738 26.498 1.00 18.95 110 VAL B C 1
ATOM 802 O O . VAL B 2 4 ? 21.126 24.516 26.481 1.00 19.26 110 VAL B O 1
ATOM 806 N N . GLU B 2 5 ? 21.034 26.487 27.564 1.00 18.45 111 GLU B N 1
ATOM 807 C CA . GLU B 2 5 ? 20.549 25.906 28.789 1.00 18.21 111 GLU B CA 1
ATOM 808 C C . GLU B 2 5 ? 19.074 25.653 28.744 1.00 17.35 111 GLU B C 1
ATOM 809 O O . GLU B 2 5 ? 18.337 26.340 28.034 1.00 18.61 111 GLU B O 1
ATOM 815 N N . ARG B 2 6 ? 18.607 24.703 29.564 1.00 18.30 112 ARG B N 1
ATOM 816 C CA . ARG B 2 6 ? 17.195 24.475 29.783 1.00 18.73 112 ARG B CA 1
ATOM 817 C C . ARG B 2 6 ? 16.395 24.190 28.500 1.00 19.07 112 ARG B C 1
ATOM 818 O O . ARG B 2 6 ? 15.252 24.619 28.343 1.00 19.56 112 ARG B O 1
ATOM 826 N N . GLN B 2 7 ? 17.023 23.433 27.597 1.00 16.98 113 GLN B N 1
ATOM 827 C CA . GLN B 2 7 ? 16.360 23.051 26.342 1.00 16.46 113 GLN B CA 1
ATOM 828 C C . GLN B 2 7 ? 15.485 21.833 26.520 1.00 15.34 113 GLN B C 1
ATOM 829 O O . GLN B 2 7 ? 15.976 20.785 26.970 1.00 18.27 113 GLN B O 1
ATOM 835 N N . VAL B 2 8 ? 14.212 21.946 26.179 1.00 15.82 114 VAL B N 1
ATOM 836 C CA . VAL B 2 8 ? 13.325 20.813 26.180 1.00 16.75 114 VAL B CA 1
ATOM 837 C C . VAL B 2 8 ? 13.488 20.054 24.834 1.00 16.35 114 VAL B C 1
ATOM 838 O O . VAL B 2 8 ? 13.519 20.661 23.784 1.00 17.45 114 VAL B O 1
ATOM 842 N N . PHE B 2 9 ? 13.573 18.730 24.906 1.00 16.68 115 PHE B N 1
ATOM 843 C CA . PHE B 2 9 ? 13.796 17.889 23.719 1.00 16.25 115 PHE B CA 1
ATOM 844 C C . PHE B 2 9 ? 13.154 16.544 23.905 1.00 16.83 115 PHE B C 1
ATOM 845 O O . PHE B 2 9 ? 12.769 16.145 25.026 1.00 17.45 115 PHE B O 1
ATOM 853 N N . GLY B 2 10 ? 12.999 15.831 22.790 1.00 15.11 116 GLY B N 1
ATOM 854 C CA . GLY B 2 10 ? 12.455 14.495 22.818 1.00 15.98 116 GLY B CA 1
ATOM 855 C C . GLY B 2 10 ? 13.494 13.388 23.005 1.00 16.11 116 GLY B C 1
ATOM 856 O O . GLY B 2 10 ? 14.562 13.390 22.357 1.00 16.87 116 GLY B O 1
ATOM 857 N N . GLU B 2 11 ? 13.166 12.446 23.907 1.00 15.54 117 GLU B N 1
ATOM 858 C CA . GLU B 2 11 ? 13.866 11.161 24.051 1.00 17.11 117 GLU B CA 1
ATOM 859 C C . GLU B 2 11 ? 13.044 10.146 23.259 1.00 17.25 117 GLU B C 1
ATOM 860 O O . GLU B 2 11 ? 11.955 9.765 23.700 1.00 17.58 117 GLU B O 1
ATOM 866 N N . ALA B 2 12 ? 13.494 9.751 22.061 1.00 16.98 118 ALA B N 1
ATOM 867 C CA . ALA B 2 12 ? 12.712 8.848 21.237 1.00 17.07 118 ALA B CA 1
ATOM 868 C C . ALA B 2 12 ? 12.747 7.441 21.784 1.00 17.20 118 ALA B C 1
ATOM 869 O O . ALA B 2 12 ? 13.821 6.914 22.039 1.00 17.90 118 ALA B O 1
ATOM 871 N N . THR B 2 13 ? 11.573 6.805 21.867 1.00 18.41 119 THR B N 1
ATOM 872 C CA . THR B 2 13 ? 11.473 5.418 22.272 1.00 18.61 119 THR B CA 1
ATOM 873 C C . THR B 2 13 ? 10.829 4.472 21.265 1.00 19.18 119 THR B C 1
ATOM 874 O O . THR B 2 13 ? 11.003 3.253 21.411 1.00 19.53 119 THR B O 1
ATOM 878 N N . LYS B 2 14 ? 10.111 5.004 20.284 1.00 18.60 120 LYS B N 1
ATOM 879 C CA . LYS B 2 14 ? 9.587 4.221 19.163 1.00 19.84 120 LYS B CA 1
ATOM 880 C C . LYS B 2 14 ? 9.888 4.944 17.861 1.00 19.04 120 LYS B C 1
ATOM 881 O O . LYS B 2 14 ? 9.702 6.165 17.777 1.00 18.41 120 LYS B O 1
ATOM 887 N N . GLN B 2 15 ? 10.343 4.174 16.864 1.00 19.47 121 GLN B N 1
ATOM 888 C CA . GLN B 2 15 ? 10.620 4.716 15.535 1.00 18.56 121 GLN B CA 1
ATOM 889 C C . GLN B 2 15 ? 10.126 3.680 14.526 1.00 19.01 121 GLN B C 1
ATOM 890 O O . GLN B 2 15 ? 10.907 2.862 14.094 1.00 19.88 121 GLN B O 1
ATOM 896 N N . PRO B 2 16 ? 8.824 3.702 14.211 1.00 21.27 122 PRO B N 1
ATOM 897 C CA . PRO B 2 16 ? 8.283 2.659 13.336 1.00 22.97 122 PRO B CA 1
ATOM 898 C C . PRO B 2 16 ? 8.770 2.789 11.880 1.00 23.74 122 PRO B C 1
ATOM 899 O O . PRO B 2 16 ? 9.323 3.794 11.489 1.00 26.25 122 PRO B O 1
ATOM 903 N N . GLY B 2 17 ? 8.668 1.721 11.114 1.00 26.99 123 GLY B N 1
ATOM 904 C CA . GLY B 2 17 ? 9.138 1.745 9.717 1.00 24.43 123 GLY B CA 1
ATOM 905 C C . GLY B 2 17 ? 10.647 1.733 9.638 1.00 24.90 123 GLY B C 1
ATOM 906 O O . GLY B 2 17 ? 11.309 1.354 10.606 1.00 27.95 123 GLY B O 1
ATOM 907 N N . ILE B 2 18 ? 11.190 2.165 8.501 1.00 22.12 124 ILE B N 1
ATOM 908 C CA . ILE B 2 18 ? 12.591 1.974 8.217 1.00 23.12 124 ILE B CA 1
ATOM 909 C C . ILE B 2 18 ? 13.390 3.291 8.076 1.00 21.79 124 ILE B C 1
ATOM 910 O O . ILE B 2 18 ? 14.617 3.253 7.937 1.00 21.20 124 ILE B O 1
ATOM 915 N N . THR B 2 19 ? 12.692 4.428 8.125 1.00 23.18 125 THR B N 1
ATOM 916 C CA . THR B 2 19 ? 13.307 5.727 7.896 1.00 24.38 125 THR B CA 1
ATOM 917 C C . THR B 2 19 ? 14.625 5.920 8.643 1.00 20.99 125 THR B C 1
ATOM 918 O O . THR B 2 19 ? 15.604 6.419 8.096 1.00 22.16 125 THR B O 1
ATOM 922 N N . PHE B 2 20 ? 14.614 5.583 9.927 1.00 18.85 126 PHE B N 1
ATOM 923 C CA . PHE B 2 20 ? 15.733 5.945 10.773 1.00 17.62 126 PHE B CA 1
ATOM 924 C C . PHE B 2 20 ? 16.768 4.859 10.913 1.00 17.42 126 PHE B C 1
ATOM 925 O O . PHE B 2 20 ? 17.796 5.065 11.560 1.00 18.73 126 PHE B O 1
ATOM 933 N N . ILE B 2 21 ? 16.518 3.679 10.348 1.00 17.82 127 ILE B N 1
ATOM 934 C CA . ILE B 2 21 ? 17.418 2.557 10.568 1.00 18.98 127 ILE B CA 1
ATOM 935 C C . ILE B 2 21 ? 18.764 2.773 9.957 1.00 20.59 127 ILE B C 1
ATOM 936 O O . ILE B 2 21 ? 19.765 2.658 10.640 1.00 22.52 127 ILE B O 1
ATOM 941 N N . ALA B 2 22 ? 18.815 3.056 8.670 1.00 19.65 128 ALA B N 1
ATOM 942 C CA . ALA B 2 22 ? 20.131 3.090 8.016 1.00 23.29 128 ALA B CA 1
ATOM 943 C C . ALA B 2 22 ? 20.657 4.524 7.954 1.00 24.32 128 ALA B C 1
ATOM 944 O O . ALA B 2 22 ? 21.768 4.729 7.485 1.00 23.72 128 ALA B O 1
ATOM 946 N N . ALA B 2 23 ? 19.878 5.473 8.487 1.00 21.00 129 ALA B N 1
ATOM 947 C CA . ALA B 2 23 ? 20.280 6.918 8.515 1.00 19.99 129 ALA B CA 1
ATOM 948 C C . ALA B 2 23 ? 21.602 7.097 9.234 1.00 20.00 129 ALA B C 1
ATOM 949 O O . ALA B 2 23 ? 21.846 6.453 10.266 1.00 20.38 129 ALA B O 1
ATOM 951 N N . LYS B 2 24 ? 22.429 8.001 8.742 1.00 19.29 130 LYS B N 1
ATOM 952 C CA . LYS B 2 24 ? 23.739 8.265 9.300 1.00 20.44 130 LYS B CA 1
ATOM 953 C C . LYS B 2 24 ? 23.643 9.076 10.594 1.00 19.55 130 LYS B C 1
ATOM 954 O O . LYS B 2 24 ? 24.599 9.114 11.362 1.00 23.01 130 LYS B O 1
ATOM 960 N N . PHE B 2 25 ? 22.523 9.746 10.796 1.00 16.71 131 PHE B N 1
ATOM 961 C CA . PHE B 2 25 ? 22.350 10.651 11.923 1.00 16.02 131 PHE B CA 1
ATOM 962 C C . PHE B 2 25 ? 21.510 9.981 13.012 1.00 15.85 131 PHE B C 1
ATOM 963 O O . PHE B 2 25 ? 20.671 9.088 12.724 1.00 16.28 131 PHE B O 1
ATOM 971 N N . ASP B 2 26 ? 21.738 10.401 14.255 1.00 14.69 132 ASP B N 1
ATOM 972 C CA . ASP B 2 26 ? 20.964 9.935 15.408 1.00 14.77 132 ASP B CA 1
ATOM 973 C C . ASP B 2 26 ? 19.604 10.602 15.57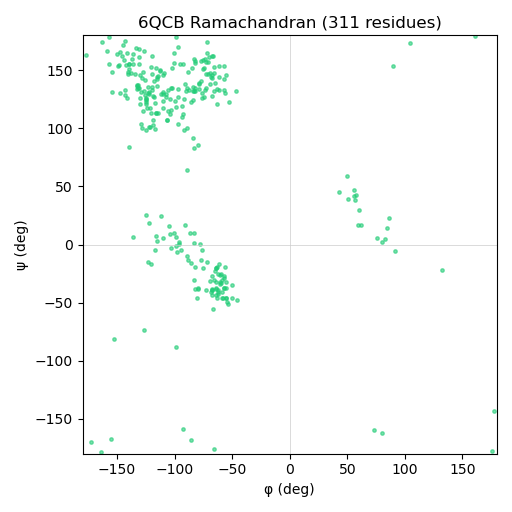5 1.00 14.87 132 ASP B C 1
ATOM 974 O O . ASP B 2 26 ? 18.654 9.996 16.102 1.00 15.43 132 ASP B O 1
ATOM 979 N N . GLY B 2 27 ? 19.531 11.902 15.286 1.00 14.60 133 GLY B N 1
ATOM 980 C CA . GLY B 2 27 ? 18.298 12.655 15.539 1.00 14.81 133 GLY B CA 1
ATOM 981 C C . GLY B 2 27 ? 18.158 13.885 14.658 1.00 13.36 133 GLY B C 1
ATOM 982 O O . GLY B 2 27 ? 18.876 14.021 13.640 1.00 15.09 133 GLY B O 1
ATOM 983 N N . ILE B 2 28 ? 17.208 14.749 15.022 1.00 14.25 134 ILE B N 1
ATOM 984 C CA . ILE B 2 28 ? 16.868 15.912 14.202 1.00 14.12 134 ILE B CA 1
ATOM 985 C C . ILE B 2 28 ? 16.813 17.096 15.146 1.00 13.21 134 ILE B C 1
ATOM 986 O O . ILE B 2 28 ? 16.270 16.977 16.261 1.00 14.12 134 ILE B O 1
ATOM 991 N N . LEU B 2 29 ? 17.375 18.216 14.714 1.00 12.68 135 LEU B N 1
ATOM 992 C CA . LEU B 2 29 ? 17.294 19.483 15.436 1.00 13.66 135 LEU B CA 1
ATOM 993 C C . LEU B 2 29 ? 16.585 20.468 14.520 1.00 13.30 135 LEU B C 1
ATOM 994 O O . LEU B 2 29 ? 17.144 20.993 13.539 1.00 13.94 135 LEU B O 1
ATOM 999 N N . GLY B 2 30 ? 15.299 20.689 14.824 1.00 13.50 136 GLY B N 1
ATOM 1000 C CA . GLY B 2 30 ? 14.455 21.562 14.022 1.00 14.15 136 GLY B CA 1
ATOM 1001 C C . GLY B 2 30 ? 14.780 23.036 14.204 1.00 13.91 136 GLY B C 1
ATOM 1002 O O . GLY B 2 30 ? 14.962 23.478 15.326 1.00 15.13 136 GLY B O 1
ATOM 1003 N N . MET B 2 31 ? 14.860 23.772 13.110 1.00 13.63 137 MET B N 1
ATOM 1004 C CA . MET B 2 31 ? 15.179 25.209 13.076 1.00 13.98 137 MET B CA 1
ATOM 1005 C C . MET B 2 31 ? 14.115 26.125 12.413 1.00 14.30 137 MET B C 1
ATOM 1006 O O . MET B 2 31 ? 14.426 27.244 11.988 1.00 14.86 137 MET B O 1
ATOM 1011 N N . ALA B 2 32 ? 12.889 25.629 12.294 1.00 14.66 138 ALA B N 1
ATOM 1012 C CA . ALA B 2 32 ? 11.762 26.422 11.800 1.00 15.11 138 ALA B CA 1
ATOM 1013 C C . ALA B 2 32 ? 11.131 27.199 12.976 1.00 15.65 138 ALA B C 1
ATOM 1014 O O . ALA B 2 32 ? 11.711 27.310 14.083 1.00 16.90 138 ALA B O 1
ATOM 1016 N N . TYR B 2 33 ? 9.941 27.771 12.735 1.00 15.52 139 TYR B N 1
ATOM 1017 C CA . TYR B 2 33 ? 9.340 28.677 13.708 1.00 16.48 139 TYR B CA 1
ATOM 1018 C C . TYR B 2 33 ? 8.615 27.896 14.795 1.00 17.19 139 TYR B C 1
ATOM 1019 O O . TYR B 2 33 ? 8.193 26.748 14.624 1.00 17.03 139 TYR B O 1
ATOM 1028 N N . PRO B 2 34 ? 8.423 28.531 15.962 1.00 18.40 140 PRO B N 1
ATOM 1029 C CA . PRO B 2 34 ? 7.726 27.822 17.030 1.00 18.55 140 PRO B CA 1
ATOM 1030 C C . PRO B 2 34 ? 6.283 27.353 16.688 1.00 18.70 140 PRO B C 1
ATOM 1031 O O . PRO B 2 34 ? 5.827 26.385 17.273 1.00 18.83 140 PRO B O 1
ATOM 1035 N N . ARG B 2 35 ? 5.606 28.022 15.744 1.00 19.92 141 ARG B N 1
ATOM 1036 C CA . ARG B 2 35 ? 4.258 27.624 15.314 1.00 20.96 141 ARG B CA 1
ATOM 1037 C C . ARG B 2 35 ? 4.117 26.147 14.966 1.00 21.62 141 ARG B C 1
ATOM 1038 O O . ARG B 2 35 ? 3.059 25.565 15.206 1.00 23.13 141 ARG B O 1
ATOM 1046 N N . ILE B 2 36 ? 5.167 25.521 14.384 1.00 18.21 142 ILE B N 1
ATOM 1047 C CA . ILE B 2 36 ? 5.070 24.107 14.009 1.00 18.47 142 ILE B CA 1
ATOM 1048 C C . ILE B 2 36 ? 5.829 23.131 14.935 1.00 17.59 142 ILE B C 1
ATOM 1049 O O . ILE B 2 36 ? 6.004 21.971 14.606 1.00 18.57 142 ILE B O 1
ATOM 1054 N N . SER B 2 37 ? 6.200 23.596 16.129 1.00 17.89 143 SER B N 1
ATOM 1055 C CA . SER B 2 37 ? 6.764 22.741 17.139 1.00 19.40 143 SER B CA 1
ATOM 1056 C C . SER B 2 37 ? 5.686 21.889 17.802 1.00 20.41 143 SER B C 1
ATOM 1057 O O . SER B 2 37 ? 4.700 22.420 18.375 1.00 19.48 143 SER B O 1
ATOM 1060 N N . VAL B 2 38 ? 5.921 20.584 17.794 1.00 19.47 144 VAL B N 1
ATOM 1061 C CA . VAL B 2 38 ? 5.031 19.604 18.419 1.00 20.03 144 VAL B CA 1
ATOM 1062 C C . VAL B 2 38 ? 5.124 19.799 19.925 1.00 20.72 144 VAL B C 1
ATOM 1063 O O . VAL B 2 38 ? 6.204 20.058 20.466 1.00 19.21 144 VAL B O 1
ATOM 1067 N N . ASN B 2 39 ? 3.966 19.741 20.589 1.00 20.62 145 ASN B N 1
ATOM 1068 C CA . ASN B 2 39 ? 3.839 20.064 22.020 1.00 21.77 145 ASN B CA 1
ATOM 1069 C C . ASN B 2 39 ? 4.218 21.513 22.377 1.00 21.02 145 ASN B C 1
ATOM 1070 O O . ASN B 2 39 ? 4.446 21.801 23.553 1.00 22.50 145 ASN B O 1
ATOM 1075 N N . ASN B 2 40 ? 4.285 22.401 21.389 1.00 20.52 146 ASN B N 1
ATOM 1076 C CA . ASN B 2 40 ? 4.661 23.783 21.574 1.00 23.26 146 ASN B CA 1
ATOM 1077 C C . ASN B 2 40 ? 5.955 23.942 22.368 1.00 22.83 146 ASN B C 1
ATOM 1078 O O . ASN B 2 40 ? 6.055 24.824 23.221 1.00 24.19 146 ASN B O 1
ATOM 1083 N N . VAL B 2 41 ? 6.928 23.078 22.114 1.00 19.34 147 VAL B N 1
ATOM 1084 C CA . VAL B 2 41 ? 8.211 23.160 22.776 1.00 19.66 147 VAL B CA 1
ATOM 1085 C C . VAL B 2 41 ? 9.035 24.294 22.171 1.00 19.62 147 VAL B C 1
ATOM 1086 O O . VAL B 2 41 ? 9.222 24.357 20.928 1.00 19.03 147 VAL B O 1
ATOM 1090 N N . LEU B 2 42 ? 9.585 25.162 23.012 1.00 19.52 148 LEU B N 1
ATOM 1091 C CA . LEU B 2 42 ? 10.397 26.262 22.512 1.00 19.29 148 LEU B CA 1
ATOM 1092 C C . LEU B 2 42 ? 11.646 25.704 21.806 1.00 17.61 148 LEU B C 1
ATOM 1093 O O . LEU B 2 42 ? 12.404 24.967 22.405 1.00 18.19 148 LEU B O 1
ATOM 1098 N N . PRO B 2 43 ? 11.813 26.027 20.508 1.00 18.12 149 PRO B N 1
ATOM 1099 C CA . PRO B 2 43 ? 12.957 25.440 19.735 1.00 16.26 149 PRO B CA 1
ATOM 1100 C C . PRO B 2 43 ? 14.315 25.880 20.187 1.00 17.66 149 PRO B C 1
ATOM 1101 O O . PRO B 2 43 ? 14.465 26.920 20.857 1.00 16.59 149 PRO B O 1
ATOM 1105 N N . VAL B 2 44 ? 15.327 25.121 19.780 1.00 15.83 150 VAL B N 1
ATOM 1106 C CA . VAL B 2 44 ? 16.691 25.426 20.113 1.00 17.07 150 VAL B CA 1
ATOM 1107 C C . VAL B 2 44 ? 17.117 26.846 19.753 1.00 17.83 150 VAL B C 1
ATOM 1108 O O . VAL B 2 44 ? 17.677 27.568 20.604 1.00 16.66 150 VAL B O 1
ATOM 1112 N N . PHE B 2 45 ? 16.887 27.274 18.524 1.00 16.72 151 PHE B N 1
ATOM 1113 C CA . PHE B 2 45 ? 17.385 28.596 18.124 1.00 16.32 151 PHE B CA 1
ATOM 1114 C C . PHE B 2 45 ? 16.608 29.704 18.866 1.00 17.82 151 PHE B C 1
ATOM 1115 O O . PHE B 2 45 ? 17.206 30.735 19.188 1.00 19.20 151 PHE B O 1
ATOM 1123 N N . ASP B 2 46 ? 15.329 29.446 19.181 1.00 17.46 152 ASP B N 1
ATOM 1124 C CA . ASP B 2 46 ? 14.556 30.394 19.978 1.00 18.81 152 ASP B CA 1
ATOM 1125 C C . ASP B 2 46 ? 15.109 30.575 21.379 1.00 22.01 152 ASP B C 1
ATOM 1126 O O . ASP B 2 46 ? 15.223 31.706 21.855 1.00 21.17 152 ASP B O 1
ATOM 1131 N N . ASN B 2 47 ? 15.465 29.462 21.993 1.00 21.24 153 ASN B N 1
ATOM 1132 C CA A ASN B 2 47 ? 16.109 29.451 23.316 0.50 21.53 153 ASN B CA 1
ATOM 1133 C CA B ASN B 2 47 ? 16.134 29.496 23.323 0.50 21.73 153 ASN B CA 1
ATOM 1134 C C . ASN B 2 47 ? 17.480 30.158 23.249 1.00 22.43 153 ASN B C 1
ATOM 1135 O O . ASN B 2 47 ? 17.865 30.970 24.150 1.00 22.22 153 ASN B O 1
ATOM 1144 N N . LEU B 2 48 ? 18.242 29.860 22.202 1.00 20.52 154 LEU B N 1
ATOM 1145 C CA . LEU B 2 48 ? 19.497 30.535 21.940 1.00 21.94 154 LEU B CA 1
ATOM 1146 C C . LEU B 2 48 ? 19.329 32.083 21.848 1.00 23.23 154 LEU B C 1
ATOM 1147 O O . LEU B 2 48 ? 20.088 32.832 22.469 1.00 24.93 154 LEU B O 1
ATOM 1152 N N . MET B 2 49 ? 18.318 32.531 21.118 1.00 21.98 155 MET B N 1
ATOM 1153 C CA . MET B 2 49 ? 18.027 33.978 21.008 1.00 23.50 155 MET B CA 1
ATOM 1154 C C . MET B 2 49 ? 17.653 34.575 22.360 1.00 24.08 155 MET B C 1
ATOM 1155 O O . MET B 2 49 ? 18.182 35.644 22.695 1.00 24.33 155 MET B O 1
ATOM 1160 N N . GLN B 2 50 ? 16.780 33.911 23.098 1.00 23.35 156 GLN B N 1
ATOM 1161 C CA A GLN B 2 50 ? 16.346 34.441 24.408 0.50 24.19 156 GLN B CA 1
ATOM 1162 C CA B GLN B 2 50 ? 16.316 34.356 24.433 0.50 25.70 156 GLN B CA 1
ATOM 1163 C C . GLN B 2 50 ? 17.496 34.528 25.396 1.00 24.89 156 GLN B C 1
ATOM 1164 O O . GLN B 2 50 ? 17.542 35.468 26.230 1.00 24.14 156 GLN B O 1
ATOM 1175 N N . GLN B 2 51 ? 18.455 33.604 25.311 1.00 22.24 157 GLN B N 1
ATOM 1176 C CA . GLN B 2 51 ? 19.660 33.618 26.144 1.00 21.56 157 GLN B CA 1
ATOM 1177 C C . GLN B 2 51 ? 20.797 34.532 25.641 1.00 22.79 157 GLN B C 1
ATOM 1178 O O . GLN B 2 51 ? 21.892 34.539 26.219 1.00 23.87 157 GLN B O 1
ATOM 1184 N N . LYS B 2 52 ? 20.568 35.236 24.511 1.00 23.61 158 LYS B N 1
ATOM 1185 C CA . LYS B 2 52 ? 21.487 36.223 23.942 1.00 25.86 158 LYS B CA 1
ATOM 1186 C C . LYS B 2 52 ? 22.844 35.649 23.654 1.00 25.35 158 LYS B C 1
ATOM 1187 O O . LYS B 2 52 ? 23.870 36.260 23.907 1.00 26.16 158 LYS B O 1
ATOM 1193 N N . LEU B 2 53 ? 22.861 34.437 23.100 1.00 21.48 159 LEU B N 1
ATOM 1194 C CA . LEU B 2 53 ? 24.084 33.709 22.886 1.00 23.07 159 LEU B CA 1
ATOM 1195 C C . LEU B 2 53 ? 24.687 34.020 21.531 1.00 25.21 159 LEU B C 1
ATOM 1196 O O . LEU B 2 53 ? 25.784 33.599 21.265 1.00 28.07 159 LEU B O 1
ATOM 1201 N N . VAL B 2 54 ? 23.941 34.722 20.673 1.00 25.22 160 VAL B N 1
ATOM 1202 C CA . VAL B 2 54 ? 24.494 35.336 19.443 1.00 27.72 160 VAL B CA 1
ATOM 1203 C C . VAL B 2 54 ? 24.072 36.798 19.337 1.00 25.80 160 VAL B C 1
ATOM 1204 O O . VAL B 2 54 ? 23.090 37.201 19.939 1.00 30.22 160 VAL B O 1
ATOM 1208 N N . ASP B 2 55 ? 24.848 37.597 18.625 1.00 31.47 161 ASP B N 1
ATOM 1209 C CA . ASP B 2 55 ? 24.517 39.016 18.401 1.00 33.26 161 ASP B CA 1
ATOM 1210 C C . ASP B 2 55 ? 23.526 39.197 17.262 1.00 32.77 161 ASP B C 1
ATOM 1211 O O . ASP B 2 55 ? 22.609 40.048 17.361 1.00 34.29 161 ASP B O 1
ATOM 1216 N N . GLN B 2 56 ? 23.662 38.389 16.194 1.00 28.61 162 GLN B N 1
ATOM 1217 C CA . GLN B 2 56 ? 22.703 38.466 15.096 1.00 26.82 162 GLN B CA 1
ATOM 1218 C C . GLN B 2 56 ? 21.860 37.182 15.126 1.00 23.99 162 GLN B C 1
ATOM 1219 O O . GLN B 2 56 ? 22.393 36.078 15.175 1.00 22.71 162 GLN B O 1
ATOM 1225 N N . ASN B 2 57 ? 20.554 37.343 15.093 1.00 21.71 163 ASN B N 1
ATOM 1226 C CA . ASN B 2 57 ? 19.659 36.211 15.179 1.00 22.53 163 ASN B CA 1
ATOM 1227 C C . ASN B 2 57 ? 19.380 35.666 13.779 1.00 19.15 163 ASN B C 1
ATOM 1228 O O . ASN B 2 57 ? 18.235 35.675 13.286 1.00 19.44 163 ASN B O 1
ATOM 1233 N N . ILE B 2 58 ? 20.454 35.173 13.183 1.00 18.61 164 ILE B N 1
ATOM 1234 C CA . ILE B 2 58 ? 20.442 34.566 11.855 1.00 18.99 164 ILE B CA 1
ATOM 1235 C C . ILE B 2 58 ? 21.298 33.323 11.900 1.00 16.89 164 ILE B C 1
ATOM 1236 O O . ILE B 2 58 ? 22.100 33.096 12.819 1.00 17.33 164 ILE B O 1
ATOM 1241 N N . PHE B 2 59 ? 21.076 32.426 10.936 1.00 15.77 165 PHE B N 1
ATOM 1242 C CA . PHE B 2 59 ? 21.928 31.252 10.784 1.00 16.33 165 PHE B CA 1
ATOM 1243 C C . PHE B 2 59 ? 21.983 30.880 9.324 1.00 15.72 165 PHE B C 1
ATOM 1244 O O . PHE B 2 59 ? 21.032 31.147 8.594 1.00 16.30 165 PHE B O 1
ATOM 1252 N N . SER B 2 60 ? 23.069 30.235 8.906 1.00 15.07 166 SER B N 1
ATOM 1253 C CA . SER B 2 60 ? 23.341 30.062 7.482 1.00 15.91 166 SER B CA 1
ATOM 1254 C C . SER B 2 60 ? 23.901 28.681 7.171 1.00 15.13 166 SER B C 1
ATOM 1255 O O . SER B 2 60 ? 24.624 28.122 8.001 1.00 16.29 166 SER B O 1
ATOM 1258 N N . PHE B 2 61 ? 23.587 28.180 5.973 1.00 14.49 167 PHE B N 1
ATOM 1259 C CA . PHE B 2 61 ? 24.034 26.868 5.524 1.00 14.22 167 PHE B CA 1
ATOM 1260 C C . PHE B 2 61 ? 24.825 26.955 4.230 1.00 13.89 167 PHE B C 1
ATOM 1261 O O . PHE B 2 61 ? 24.365 27.528 3.224 1.00 14.59 167 PHE B O 1
ATOM 1269 N N . TYR B 2 62 ? 25.991 26.294 4.243 1.00 14.02 168 TYR B N 1
ATOM 1270 C CA . TYR B 2 62 ? 26.682 25.819 3.076 1.00 14.33 168 TYR B CA 1
ATOM 1271 C C . TYR B 2 62 ? 26.553 24.313 3.030 1.00 13.47 168 TYR B C 1
ATOM 1272 O O . TYR B 2 62 ? 26.816 23.669 4.047 1.00 14.01 168 TYR B O 1
ATOM 1281 N N . LEU B 2 63 ? 26.137 23.778 1.885 1.00 13.83 169 LEU B N 1
ATOM 1282 C CA . LEU B 2 63 ? 26.052 22.340 1.664 1.00 14.11 169 LEU B CA 1
ATOM 1283 C C . LEU B 2 63 ? 26.872 21.987 0.443 1.00 15.38 169 LEU B C 1
ATOM 1284 O O . LEU B 2 63 ? 26.580 22.476 -0.654 1.00 16.29 169 LEU B O 1
ATOM 1289 N N . SER B 2 64 ? 27.913 21.166 0.622 1.00 14.87 170 SER B N 1
ATOM 1290 C CA A SER B 2 64 ? 28.703 20.718 -0.506 0.50 14.97 170 SER B CA 1
ATOM 1291 C CA B SER B 2 64 ? 28.714 20.686 -0.507 0.50 15.29 170 SER B CA 1
ATOM 1292 C C . SER B 2 64 ? 27.887 19.759 -1.362 1.00 16.45 170 SER B C 1
ATOM 1293 O O . SER B 2 64 ? 27.113 18.962 -0.827 1.00 16.44 170 SER B O 1
ATOM 1298 N N . ARG B 2 65 ? 28.035 19.850 -2.691 1.00 16.78 171 ARG B N 1
ATOM 1299 C CA . ARG B 2 65 ? 27.333 18.956 -3.598 1.00 18.07 171 ARG B CA 1
ATOM 1300 C C . ARG B 2 65 ? 28.232 17.924 -4.326 1.00 18.95 171 ARG B C 1
ATOM 1301 O O . ARG B 2 65 ? 27.758 17.145 -5.147 1.00 19.72 171 ARG B O 1
ATOM 1309 N N . ASP B 2 66 ? 29.498 17.926 -3.939 1.00 20.56 172 ASP B N 1
ATOM 1310 C CA . ASP B 2 66 ? 30.431 16.839 -4.222 1.00 22.63 172 ASP B CA 1
ATOM 1311 C C . ASP B 2 66 ? 30.398 15.916 -3.007 1.00 20.50 172 ASP B C 1
ATOM 1312 O O . ASP B 2 66 ? 30.847 16.296 -1.924 1.00 20.73 172 ASP B O 1
ATOM 1317 N N . PRO B 2 67 ? 29.819 14.702 -3.177 1.00 21.59 173 PRO B N 1
ATOM 1318 C CA . PRO B 2 67 ? 29.613 13.865 -2.000 1.00 23.68 173 PRO B CA 1
ATOM 1319 C C . PRO B 2 67 ? 30.876 13.453 -1.256 1.00 24.65 173 PRO B C 1
ATOM 1320 O O . PRO B 2 67 ? 30.803 13.040 -0.086 1.00 23.67 173 PRO B O 1
ATOM 1324 N N . ASP B 2 68 ? 32.036 13.577 -1.903 1.00 25.68 174 ASP B N 1
ATOM 1325 C CA . ASP B 2 68 ? 33.328 13.257 -1.267 1.00 28.57 174 ASP B CA 1
ATOM 1326 C C . ASP B 2 68 ? 34.098 14.446 -0.725 1.00 30.28 174 ASP B C 1
ATOM 1327 O O . ASP B 2 68 ? 35.155 14.270 -0.126 1.00 30.19 174 ASP B O 1
ATOM 1332 N N . ALA B 2 69 ? 33.567 15.657 -0.896 1.00 27.60 175 ALA B N 1
ATOM 1333 C CA . ALA B 2 69 ? 34.251 16.849 -0.435 1.00 27.92 175 ALA B CA 1
ATOM 1334 C C . ALA B 2 69 ? 34.314 16.963 1.080 1.00 26.41 175 ALA B C 1
ATOM 1335 O O . ALA B 2 69 ? 33.424 16.523 1.790 1.00 25.64 175 ALA B O 1
ATOM 1337 N N . GLN B 2 70 ? 35.391 17.565 1.568 1.00 26.19 176 GLN B N 1
ATOM 1338 C CA . GLN B 2 70 ? 35.589 17.857 2.962 1.00 26.92 176 GLN B CA 1
ATOM 1339 C C . GLN B 2 70 ? 35.852 19.346 3.022 1.00 26.93 176 GLN B C 1
ATOM 1340 O O . GLN B 2 70 ? 36.744 19.833 2.299 1.00 27.07 176 GLN B O 1
ATOM 1346 N N . PRO B 2 71 ? 35.099 20.107 3.817 1.00 22.73 177 PRO B N 1
ATOM 1347 C CA . PRO B 2 71 ? 33.973 19.647 4.665 1.00 22.26 177 PRO B CA 1
ATOM 1348 C C . PRO B 2 71 ? 32.721 19.352 3.866 1.00 19.42 177 PRO B C 1
ATOM 1349 O O . PRO B 2 71 ? 32.558 19.866 2.756 1.00 19.87 177 PRO B O 1
ATOM 1353 N N . GLY B 2 72 ? 31.823 18.529 4.445 1.00 17.49 178 GLY B N 1
ATOM 1354 C CA . GLY B 2 72 ? 30.536 18.272 3.819 1.00 15.89 178 GLY B CA 1
ATOM 1355 C C . GLY B 2 72 ? 29.597 19.460 3.766 1.00 15.76 178 GLY B C 1
ATOM 1356 O O . GLY B 2 72 ? 28.704 19.504 2.909 1.00 15.50 178 GLY B O 1
ATOM 1357 N N . GLY B 2 73 ? 29.752 20.383 4.709 1.00 14.95 179 GLY B N 1
ATOM 1358 C CA . GLY B 2 73 ? 28.913 21.564 4.775 1.00 14.86 179 GLY B CA 1
ATOM 1359 C C . GLY B 2 73 ? 29.294 22.321 6.022 1.00 16.05 179 GLY B C 1
ATOM 1360 O O . GLY B 2 73 ? 30.195 21.898 6.759 1.00 16.27 179 GLY B O 1
ATOM 1361 N N . GLU B 2 74 ? 28.579 23.417 6.267 1.00 14.47 180 GLU B N 1
ATOM 1362 C CA . GLU B 2 74 ? 28.724 24.195 7.503 1.00 14.46 180 GLU B CA 1
ATOM 1363 C C . GLU B 2 74 ? 27.436 24.942 7.799 1.00 14.33 180 GLU B C 1
ATOM 1364 O O . GLU B 2 74 ? 26.935 25.665 6.950 1.00 16.74 180 GLU B O 1
ATOM 1370 N N . LEU B 2 75 ? 26.991 24.812 9.044 1.00 15.02 181 LEU B N 1
ATOM 1371 C CA . LEU B 2 75 ? 25.957 25.649 9.600 1.00 14.67 181 LEU B CA 1
ATOM 1372 C C . LEU B 2 75 ? 26.669 26.707 10.438 1.00 16.08 181 LEU B C 1
ATOM 1373 O O . LEU B 2 75 ? 27.453 26.360 11.346 1.00 16.09 181 LEU B O 1
ATOM 1378 N N . MET B 2 76 ? 26.415 27.968 10.134 1.00 16.20 182 MET B N 1
ATOM 1379 C CA . MET B 2 76 ? 26.972 29.062 10.952 1.00 16.95 182 MET B CA 1
ATOM 1380 C C . MET B 2 76 ? 25.859 29.646 11.799 1.00 16.59 182 MET B C 1
ATOM 1381 O O . MET B 2 76 ? 24.901 30.205 11.255 1.00 16.62 182 MET B O 1
ATOM 1386 N N . LEU B 2 77 ? 25.957 29.502 13.122 1.00 17.59 183 LEU B N 1
ATOM 1387 C CA . LEU B 2 77 ? 24.974 30.078 14.032 1.00 17.75 183 LEU B CA 1
ATOM 1388 C C . LEU B 2 77 ? 25.346 31.512 14.351 1.00 20.53 183 LEU B C 1
ATOM 1389 O O . LEU B 2 77 ? 26.475 31.768 14.822 1.00 19.62 183 LEU B O 1
ATOM 1394 N N . GLY B 2 78 ? 24.434 32.434 14.063 1.00 18.55 184 GLY B N 1
ATOM 1395 C CA . GLY B 2 78 ? 24.671 33.856 14.404 1.00 21.04 184 GLY B CA 1
ATOM 1396 C C . GLY B 2 78 ? 25.473 34.656 13.386 1.00 21.80 184 GLY B C 1
ATOM 1397 O O . GLY B 2 78 ? 25.918 35.760 13.693 1.00 23.23 184 GLY B O 1
ATOM 1398 N N . GLY B 2 79 ? 25.653 34.133 12.175 1.00 18.39 185 GLY B N 1
ATOM 1399 C CA . GLY B 2 79 ? 26.326 34.859 11.115 1.00 19.23 185 GLY B CA 1
ATOM 1400 C C . GLY B 2 79 ? 26.280 34.164 9.786 1.00 18.26 185 GLY B C 1
ATOM 1401 O O . GLY B 2 79 ? 25.501 33.189 9.617 1.00 18.90 185 GLY B O 1
ATOM 1402 N N . THR B 2 80 ? 27.050 34.694 8.853 1.00 18.13 186 THR B N 1
ATOM 1403 C CA . THR B 2 80 ? 27.252 34.136 7.512 1.00 17.35 186 THR B CA 1
ATOM 1404 C C . THR B 2 80 ? 28.730 33.847 7.365 1.00 20.77 186 THR B C 1
ATOM 1405 O O . THR B 2 80 ? 29.537 34.386 8.114 1.00 23.39 186 THR B O 1
ATOM 1409 N N . ASP B 2 81 ? 29.086 33.015 6.396 1.00 18.46 187 ASP B N 1
ATOM 1410 C CA . ASP B 2 81 ? 30.482 32.601 6.250 1.00 18.88 187 ASP B CA 1
ATOM 1411 C C . ASP B 2 81 ? 30.903 32.843 4.824 1.00 19.49 187 ASP B C 1
ATOM 1412 O O . ASP B 2 81 ? 30.616 32.067 3.945 1.00 18.21 187 ASP B O 1
ATOM 1417 N N . SER B 2 82 ? 31.626 33.961 4.619 1.00 21.31 188 SER B N 1
ATOM 1418 C CA . SER B 2 82 ? 32.163 34.359 3.296 1.00 23.58 188 SER B CA 1
ATOM 1419 C C . SER B 2 82 ? 33.051 33.356 2.590 1.00 22.51 188 SER B C 1
ATOM 1420 O O . SER B 2 82 ? 33.214 33.443 1.367 1.00 24.41 188 SER B O 1
ATOM 1423 N N . LYS B 2 83 ? 33.599 32.392 3.329 1.00 22.73 189 LYS B N 1
ATOM 1424 C CA . LYS B 2 83 ? 34.356 31.330 2.698 1.00 22.13 189 LYS B CA 1
ATOM 1425 C C . LYS B 2 83 ? 33.559 30.573 1.661 1.00 21.07 189 LYS B C 1
ATOM 1426 O O . LYS B 2 83 ? 34.145 29.998 0.747 1.00 21.68 189 LYS B O 1
ATOM 1432 N N . TYR B 2 84 ? 32.219 30.544 1.818 1.00 18.26 190 TYR B N 1
ATOM 1433 C CA . TYR B 2 84 ? 31.388 29.610 1.074 1.00 17.22 190 TYR B CA 1
ATOM 1434 C C . TYR B 2 84 ? 30.420 30.227 0.125 1.00 19.70 190 TYR B C 1
ATOM 1435 O O . TYR B 2 84 ? 29.637 29.503 -0.489 1.00 21.23 190 TYR B O 1
ATOM 1444 N N . TYR B 2 85 ? 30.516 31.540 -0.065 1.00 19.57 191 TYR B N 1
ATOM 1445 C CA . TYR B 2 85 ? 29.710 32.124 -1.121 1.00 23.13 191 TYR B CA 1
ATOM 1446 C C . TYR B 2 85 ? 30.441 33.229 -1.782 1.00 26.76 191 TYR B C 1
ATOM 1447 O O . TYR B 2 85 ? 31.313 33.803 -1.174 1.00 29.47 191 TYR B O 1
ATOM 1456 N N . LYS B 2 86 ? 30.015 33.528 -3.009 1.00 28.86 192 LYS B N 1
ATOM 1457 C CA . LYS B 2 86 ? 30.555 34.615 -3.803 1.00 31.22 192 LYS B CA 1
ATOM 1458 C C . LYS B 2 86 ? 29.435 35.640 -3.992 1.00 29.34 192 LYS B C 1
ATOM 1459 O O . LYS B 2 86 ? 28.230 35.274 -4.153 1.00 27.38 192 LYS B O 1
ATOM 1461 N N . GLY B 2 87 ? 29.830 36.906 -4.017 1.00 28.83 193 GLY B N 1
ATOM 1462 C CA . GLY B 2 87 ? 28.916 37.982 -4.369 1.00 29.75 193 GLY B CA 1
ATOM 1463 C C . GLY B 2 87 ? 28.037 38.369 -3.212 1.00 30.21 193 GLY B C 1
ATOM 1464 O O . GLY B 2 87 ? 28.354 38.101 -2.048 1.00 31.61 193 GLY B O 1
ATOM 1465 N N . SER B 2 88 ? 26.935 39.060 -3.516 1.00 28.70 194 SER B N 1
ATOM 1466 C CA . SER B 2 88 ? 26.066 39.588 -2.465 1.00 29.01 194 SER B CA 1
ATOM 1467 C C . SER B 2 88 ? 24.821 38.690 -2.253 1.00 24.45 194 SER B C 1
ATOM 1468 O O . SER B 2 88 ? 24.384 37.972 -3.136 1.00 25.27 194 SER B O 1
ATOM 1471 N N . LEU B 2 89 ? 24.276 38.807 -1.061 1.00 22.73 195 LEU B N 1
ATOM 1472 C CA . LEU B 2 89 ? 23.034 38.128 -0.700 1.00 21.69 195 LEU B CA 1
ATOM 1473 C C . LEU B 2 89 ? 21.839 38.872 -1.274 1.00 22.84 195 LEU B C 1
ATOM 1474 O O . LEU B 2 89 ? 21.824 40.106 -1.261 1.00 22.03 195 LEU B O 1
ATOM 1479 N N . SER B 2 90 ? 20.860 38.121 -1.781 1.00 20.02 196 SER B N 1
ATOM 1480 C CA . SER B 2 90 ? 19.564 38.656 -2.163 1.00 20.67 196 SER B CA 1
ATOM 1481 C C . SER B 2 90 ? 18.486 38.056 -1.274 1.00 20.26 196 SER B C 1
ATOM 1482 O O . SER B 2 90 ? 18.499 36.835 -1.021 1.00 19.16 196 SER B O 1
ATOM 1485 N N . TYR B 2 91 ? 17.564 38.885 -0.803 1.00 19.92 197 TYR B N 1
ATOM 1486 C CA . TYR B 2 91 ? 16.590 38.494 0.228 1.00 19.67 197 TYR B CA 1
ATOM 1487 C C . TYR B 2 91 ? 15.151 38.435 -0.245 1.00 20.65 197 TYR B C 1
ATOM 1488 O O . TYR B 2 91 ? 14.791 39.192 -1.155 1.00 22.04 197 TYR B O 1
ATOM 1497 N N . LEU B 2 92 ? 14.378 37.539 0.408 1.00 18.90 198 LEU B N 1
ATOM 1498 C CA A LEU B 2 92 ? 12.945 37.330 0.159 0.50 20.81 198 LEU B CA 1
ATOM 1499 C CA B LEU B 2 92 ? 12.966 37.281 0.161 0.50 21.71 198 LEU B CA 1
ATOM 1500 C C . LEU B 2 92 ? 12.318 37.296 1.529 1.00 19.77 198 LEU B C 1
ATOM 1501 O O . LEU B 2 92 ? 12.828 36.656 2.453 1.00 19.16 198 LEU B O 1
ATOM 1510 N N . ASN B 2 93 ? 11.168 37.976 1.684 1.00 19.19 199 ASN B N 1
ATOM 1511 C CA . ASN B 2 93 ? 10.459 37.913 2.926 1.00 19.95 199 ASN B CA 1
ATOM 1512 C C . ASN B 2 93 ? 9.784 36.577 3.133 1.00 18.34 199 ASN B C 1
ATOM 1513 O O . ASN B 2 93 ? 9.313 35.973 2.190 1.00 18.42 199 ASN B O 1
ATOM 1518 N N . VAL B 2 94 ? 9.718 36.148 4.387 1.00 17.78 200 VAL B N 1
ATOM 1519 C CA . VAL B 2 94 ? 8.971 34.966 4.775 1.00 18.73 200 VAL B CA 1
ATOM 1520 C C . VAL B 2 94 ? 7.488 35.353 4.671 1.00 20.39 200 VAL B C 1
ATOM 1521 O O . VAL B 2 94 ? 7.085 36.434 5.166 1.00 21.66 200 VAL B O 1
ATOM 1525 N N A THR B 2 95 ? 6.666 34.464 4.107 0.50 19.44 201 THR B N 1
ATOM 1526 N N B THR B 2 95 ? 6.714 34.524 4.001 0.50 19.35 201 THR B N 1
ATOM 1527 C CA A THR B 2 95 ? 5.211 34.739 3.898 0.50 20.14 201 THR B CA 1
ATOM 1528 C CA B THR B 2 95 ? 5.275 34.764 3.902 0.50 20.61 201 THR B CA 1
ATOM 1529 C C A THR B 2 95 ? 4.220 34.134 4.873 0.50 20.71 201 THR B C 1
ATOM 1530 C C B THR B 2 95 ? 4.667 34.235 5.227 0.50 20.90 201 THR B C 1
ATOM 1531 O O A THR B 2 95 ? 3.104 34.651 5.007 0.50 18.47 201 THR B O 1
ATOM 1532 O O B THR B 2 95 ? 4.470 35.001 6.171 0.50 23.38 201 THR B O 1
ATOM 1536 N N . ARG B 2 96 ? 4.523 32.938 5.377 1.00 21.79 202 ARG B N 1
ATOM 1537 C CA . ARG B 2 96 ? 3.848 32.348 6.526 1.00 21.31 202 ARG B CA 1
ATOM 1538 C C . ARG B 2 96 ? 4.975 31.924 7.491 1.00 21.00 202 ARG B C 1
ATOM 1539 O O . ARG B 2 96 ? 5.789 31.088 7.125 1.00 20.53 202 ARG B O 1
ATOM 1547 N N . LYS B 2 97 ? 5.012 32.488 8.704 1.00 19.19 203 LYS B N 1
ATOM 1548 C CA . LYS B 2 97 ? 6.032 32.150 9.704 1.00 18.97 203 LYS B CA 1
ATOM 1549 C C . LYS B 2 97 ? 5.697 30.863 10.412 1.00 19.56 203 LYS B C 1
ATOM 1550 O O . LYS B 2 97 ? 5.063 30.826 11.477 1.00 21.05 203 LYS B O 1
ATOM 1556 N N . ALA B 2 98 ? 6.097 29.738 9.812 1.00 17.03 204 ALA B N 1
ATOM 1557 C CA . ALA B 2 98 ? 5.797 28.447 10.366 1.00 16.93 204 ALA B CA 1
ATOM 1558 C C . ALA B 2 98 ? 6.932 27.556 9.853 1.00 16.77 204 ALA B C 1
ATOM 1559 O O . ALA B 2 98 ? 7.902 27.370 10.575 1.00 16.35 204 ALA B O 1
ATOM 1561 N N . TYR B 2 99 ? 6.838 27.081 8.612 1.00 15.44 205 TYR B N 1
ATOM 1562 C CA . TYR B 2 99 ? 8.051 26.713 7.864 1.00 15.20 205 TYR B CA 1
ATOM 1563 C C . TYR B 2 99 ? 8.768 28.009 7.482 1.00 14.50 205 TYR B C 1
ATOM 1564 O O . TYR B 2 99 ? 8.253 29.139 7.701 1.00 15.23 205 TYR B O 1
ATOM 1573 N N . TRP B 2 100 ? 9.970 27.893 6.885 1.00 13.79 206 TRP B N 1
ATOM 1574 C CA . TRP B 2 100 ? 10.599 29.016 6.225 1.00 13.35 206 TRP B CA 1
ATOM 1575 C C . TRP B 2 100 ? 10.017 29.128 4.821 1.00 14.93 206 TRP B C 1
ATOM 1576 O O . TRP B 2 100 ? 10.580 28.654 3.839 1.00 14.88 206 TRP B O 1
ATOM 1587 N N . GLN B 2 101 ? 8.860 29.789 4.756 1.00 14.76 207 GLN B N 1
ATOM 1588 C CA . GLN B 2 101 ? 8.050 29.822 3.546 1.00 15.64 207 GLN B CA 1
ATOM 1589 C C . GLN B 2 101 ? 8.204 31.143 2.849 1.00 15.39 207 GLN B C 1
ATOM 1590 O O . GLN B 2 101 ? 8.218 32.195 3.493 1.00 16.29 207 GLN B O 1
ATOM 1596 N N . VAL B 2 102 ? 8.381 31.078 1.537 1.00 15.09 208 VAL B N 1
ATOM 1597 C CA . VAL B 2 102 ? 8.549 32.262 0.677 1.00 17.25 208 VAL B CA 1
ATOM 1598 C C . VAL B 2 102 ? 7.713 32.130 -0.594 1.00 17.71 208 VAL B C 1
ATOM 1599 O O . VAL B 2 102 ? 7.214 31.032 -0.898 1.00 18.75 208 VAL B O 1
ATOM 1603 N N . HIS B 2 103 ? 7.511 33.246 -1.303 1.00 16.84 209 HIS B N 1
ATOM 1604 C CA . HIS B 2 103 ? 6.807 33.186 -2.589 1.00 18.87 209 HIS B CA 1
ATOM 1605 C C . HIS B 2 103 ? 7.772 32.827 -3.712 1.00 17.94 209 HIS B C 1
ATOM 1606 O O . HIS B 2 103 ? 8.864 33.413 -3.844 1.00 19.54 209 HIS B O 1
ATOM 1613 N N . LEU B 2 104 ? 7.366 31.863 -4.529 1.00 17.13 210 LEU B N 1
ATOM 1614 C CA . LEU B 2 104 ? 8.071 31.452 -5.735 1.00 16.74 210 LEU B CA 1
ATOM 1615 C C . LEU B 2 104 ? 7.326 32.009 -6.930 1.00 18.28 210 LEU B C 1
ATOM 1616 O O . LEU B 2 104 ? 6.127 31.816 -7.054 1.00 18.29 210 LEU B O 1
ATOM 1621 N N . ASP B 2 105 ? 8.033 32.739 -7.779 1.00 17.61 211 ASP B N 1
ATOM 1622 C CA . ASP B 2 105 ? 7.375 33.452 -8.895 1.00 20.70 211 ASP B CA 1
ATOM 1623 C C . ASP B 2 105 ? 7.057 32.528 -10.065 1.00 19.58 211 ASP B C 1
ATOM 1624 O O . ASP B 2 105 ? 6.009 32.677 -10.697 1.00 21.09 211 ASP B O 1
ATOM 1629 N N . GLN B 2 106 ? 7.953 31.583 -10.363 1.00 18.88 212 GLN B N 1
ATOM 1630 C CA . GLN B 2 106 ? 7.777 30.624 -11.436 1.00 20.05 212 GLN B CA 1
ATOM 1631 C C . GLN B 2 106 ? 8.925 29.621 -11.479 1.00 18.44 212 GLN B C 1
ATOM 1632 O O . GLN B 2 106 ? 9.965 29.866 -10.884 1.00 17.98 212 GLN B O 1
ATOM 1638 N N . VAL B 2 107 ? 8.696 28.500 -12.175 1.00 17.01 213 VAL B N 1
ATOM 1639 C CA . VAL B 2 107 ? 9.714 27.510 -12.432 1.00 19.12 213 VAL B CA 1
ATOM 1640 C C . VAL B 2 107 ? 9.759 27.333 -13.956 1.00 19.87 213 VAL B C 1
ATOM 1641 O O . VAL B 2 107 ? 8.719 27.035 -14.544 1.00 20.30 213 VAL B O 1
ATOM 1645 N N . GLU B 2 108 ? 10.930 27.519 -14.557 1.00 19.20 214 GLU B N 1
ATOM 1646 C CA . GLU B 2 108 ? 11.064 27.474 -16.040 1.00 20.93 214 GLU B CA 1
ATOM 1647 C C . GLU B 2 108 ? 12.096 26.473 -16.515 1.00 20.02 214 GLU B C 1
ATOM 1648 O O . GLU B 2 108 ? 13.271 26.628 -16.178 1.00 20.85 214 GLU B O 1
ATOM 1654 N N . VAL B 2 109 ? 11.676 25.498 -17.328 1.00 18.14 215 VAL B N 1
ATOM 1655 C CA . VAL B 2 109 ? 12.608 24.583 -17.979 1.00 17.50 215 VAL B CA 1
ATOM 1656 C C . VAL B 2 109 ? 13.108 25.355 -19.236 1.00 17.59 215 VAL B C 1
ATOM 1657 O O . VAL B 2 109 ? 12.301 26.002 -19.878 1.00 19.26 215 VAL B O 1
ATOM 1661 N N . ALA B 2 110 ? 14.417 25.339 -19.504 1.00 18.00 216 ALA B N 1
ATOM 1662 C CA . ALA B 2 110 ? 14.988 26.172 -20.611 1.00 17.63 216 ALA B CA 1
ATOM 1663 C C . ALA B 2 110 ? 14.319 25.917 -21.958 1.00 18.60 216 ALA B C 1
ATOM 1664 O O . ALA B 2 110 ? 14.163 26.833 -22.786 1.00 18.99 216 ALA B O 1
ATOM 1666 N N . SER B 2 111 ? 13.874 24.710 -22.185 1.00 19.27 217 SER B N 1
ATOM 1667 C CA . SER B 2 111 ? 13.217 24.347 -23.473 1.00 20.30 217 SER B CA 1
ATOM 1668 C C . SER B 2 111 ? 11.763 24.863 -23.615 1.00 20.84 217 SER B C 1
ATOM 1669 O O . SER B 2 111 ? 11.119 24.690 -24.661 1.00 22.29 217 SER B O 1
ATOM 1672 N N . GLY B 2 112 ? 11.216 25.473 -22.564 1.00 19.82 218 GLY B N 1
ATOM 1673 C CA . GLY B 2 112 ? 10.007 26.248 -22.666 1.00 19.99 218 GLY B CA 1
ATOM 1674 C C . GLY B 2 112 ? 8.918 26.004 -21.648 1.00 20.98 218 GLY B C 1
ATOM 1675 O O . GLY B 2 112 ? 8.139 26.914 -21.359 1.00 22.05 218 GLY B O 1
ATOM 1676 N N . LEU B 2 113 ? 8.927 24.833 -21.019 1.00 19.98 219 LEU B N 1
ATOM 1677 C CA . LEU B 2 113 ? 7.833 24.493 -20.066 1.00 19.16 219 LEU B CA 1
ATOM 1678 C C . LEU B 2 113 ? 7.930 25.401 -18.841 1.00 20.94 219 LEU B C 1
ATOM 1679 O O . LEU B 2 113 ? 9.001 25.526 -18.254 1.00 20.61 219 LEU B O 1
ATOM 1684 N N . THR B 2 114 ? 6.833 26.059 -18.484 1.00 21.02 220 THR B N 1
ATOM 1685 C CA A THR B 2 114 ? 6.780 26.859 -17.266 0.50 21.63 220 THR B CA 1
ATOM 1686 C CA B THR B 2 114 ? 6.767 26.862 -17.259 0.50 21.94 220 THR B CA 1
ATOM 1687 C C . THR B 2 114 ? 5.782 26.217 -16.283 1.00 22.56 220 THR B C 1
ATOM 1688 O O . THR B 2 114 ? 4.691 25.802 -16.670 1.00 23.23 220 THR B O 1
ATOM 1695 N N . LEU B 2 115 ? 6.216 26.084 -15.036 1.00 20.72 221 LEU B N 1
ATOM 1696 C CA A LEU B 2 115 ? 5.417 25.546 -13.923 0.80 22.69 221 LEU B CA 1
ATOM 1697 C CA B LEU B 2 115 ? 5.387 25.580 -13.952 0.20 20.27 221 LEU B CA 1
ATOM 1698 C C . LEU B 2 115 ? 5.255 26.696 -12.927 1.00 20.24 221 LEU B C 1
ATOM 1699 O O . LEU B 2 115 ? 5.998 27.693 -12.964 1.00 18.85 221 LEU B O 1
ATOM 1708 N N . CYS B 2 116 ? 4.275 26.585 -12.054 1.00 20.22 222 CYS B N 1
ATOM 1709 C CA . CYS B 2 116 ? 4.049 27.657 -11.067 1.00 21.51 222 CYS B CA 1
ATOM 1710 C C . CYS B 2 116 ? 3.866 28.979 -11.821 1.00 21.82 222 CYS B C 1
ATOM 1711 O O . CYS B 2 116 ? 4.440 29.993 -11.477 1.00 21.86 222 CYS B O 1
ATOM 1714 N N . LYS B 2 117 ? 3.027 28.949 -12.869 1.00 23.36 223 LYS B N 1
ATOM 1715 C CA . LYS B 2 117 ? 3.040 30.027 -13.883 1.00 26.77 223 LYS B CA 1
ATOM 1716 C C . LYS B 2 117 ? 2.644 31.404 -13.385 1.00 26.22 223 LYS B C 1
ATOM 1717 O O . LYS B 2 117 ? 3.146 32.400 -13.894 1.00 30.35 223 LYS B O 1
ATOM 1723 N N . GLU B 2 118 ? 1.745 31.462 -12.413 1.00 26.60 224 GLU B N 1
ATOM 1724 C CA . GLU B 2 118 ? 1.295 32.722 -11.839 1.00 28.65 224 GLU B CA 1
ATOM 1725 C C . GLU B 2 118 ? 1.766 32.855 -10.396 1.00 26.14 224 GLU B C 1
ATOM 1726 O O . GLU B 2 118 ? 1.157 33.582 -9.612 1.00 25.10 224 GLU B O 1
ATOM 1732 N N . GLY B 2 119 ? 2.856 32.166 -10.028 1.00 23.14 225 GLY B N 1
ATOM 1733 C CA . GLY B 2 119 ? 3.329 32.247 -8.652 1.00 20.81 225 GLY B CA 1
ATOM 1734 C C . GLY B 2 119 ? 2.720 31.200 -7.731 1.00 22.51 225 GLY B C 1
ATOM 1735 O O . GLY B 2 119 ? 1.633 30.671 -7.961 1.00 21.32 225 GLY B O 1
ATOM 1736 N N . CYS B 2 120 ? 3.472 30.860 -6.674 1.00 19.57 226 CYS B N 1
ATOM 1737 C CA . CYS B 2 120 ? 3.060 29.825 -5.747 1.00 19.64 226 CYS B CA 1
ATOM 1738 C C . CYS B 2 120 ? 3.902 29.970 -4.472 1.00 19.03 226 CYS B C 1
ATOM 1739 O O . CYS B 2 120 ? 4.699 30.850 -4.361 1.00 19.77 226 CYS B O 1
ATOM 1742 N N . GLU B 2 121 ? 3.696 29.085 -3.519 1.00 19.67 227 GLU B N 1
ATOM 1743 C CA . GLU B 2 121 ? 4.388 29.161 -2.230 1.00 18.05 227 GLU B CA 1
ATOM 1744 C C . GLU B 2 121 ? 5.370 27.992 -2.176 1.00 17.01 227 GLU B C 1
ATOM 1745 O O . GLU B 2 121 ? 5.127 26.924 -2.727 1.00 17.15 227 GLU B O 1
ATOM 1751 N N . ALA B 2 122 ? 6.504 28.228 -1.529 1.00 16.04 228 ALA B N 1
ATOM 1752 C CA . ALA B 2 122 ? 7.551 27.233 -1.391 1.00 16.57 228 ALA B CA 1
ATOM 1753 C C . ALA B 2 122 ? 8.163 27.355 -0.008 1.00 16.43 228 ALA B C 1
ATOM 1754 O O . ALA B 2 122 ? 8.105 28.430 0.624 1.00 17.45 228 ALA B O 1
ATOM 1756 N N . ILE B 2 123 ? 8.728 26.262 0.497 1.00 14.96 229 ILE B N 1
ATOM 1757 C CA . ILE B 2 123 ? 9.484 26.319 1.737 1.00 15.16 229 ILE B CA 1
ATOM 1758 C C . ILE B 2 123 ? 10.935 25.974 1.467 1.00 15.94 229 ILE B C 1
ATOM 1759 O O . ILE B 2 123 ? 11.217 25.208 0.532 1.00 16.15 229 ILE B O 1
ATOM 1764 N N . VAL B 2 124 ? 11.809 26.515 2.305 1.00 15.03 230 VAL B N 1
ATOM 1765 C CA . VAL B 2 124 ? 13.253 26.357 2.144 1.00 14.58 230 VAL B CA 1
ATOM 1766 C C . VAL B 2 124 ? 13.642 25.383 3.251 1.00 14.26 230 VAL B C 1
ATOM 1767 O O . VAL B 2 124 ? 13.580 25.725 4.441 1.00 14.33 230 VAL B O 1
ATOM 1771 N N . ASP B 2 125 ? 13.956 24.131 2.848 1.00 12.97 231 ASP B N 1
ATOM 1772 C CA . ASP B 2 125 ? 14.048 23.016 3.779 1.00 13.17 231 ASP B CA 1
ATOM 1773 C C . ASP B 2 125 ? 15.367 22.265 3.609 1.00 13.65 231 ASP B C 1
ATOM 1774 O O . ASP B 2 125 ? 15.497 21.392 2.762 1.00 13.97 231 ASP B O 1
ATOM 1779 N N . THR B 2 126 ? 16.274 22.524 4.552 1.00 13.34 232 THR B N 1
ATOM 1780 C CA . THR B 2 126 ? 17.527 21.769 4.603 1.00 13.44 232 THR B CA 1
ATOM 1781 C C . THR B 2 126 ? 17.319 20.262 4.849 1.00 13.41 232 THR B C 1
ATOM 1782 O O . THR B 2 126 ? 18.153 19.440 4.469 1.00 13.64 232 THR B O 1
ATOM 1786 N N . GLY B 2 127 ? 16.201 19.900 5.480 1.00 13.49 233 GLY B N 1
ATOM 1787 C CA . GLY B 2 127 ? 15.886 18.542 5.809 1.00 13.79 233 GLY B CA 1
ATOM 1788 C C . GLY B 2 127 ? 15.171 17.739 4.733 1.00 14.66 233 GLY B C 1
ATOM 1789 O O . GLY B 2 127 ? 14.684 16.633 5.007 1.00 15.91 233 GLY B O 1
ATOM 1790 N N . THR B 2 128 ? 15.080 18.276 3.512 1.00 15.03 234 THR B N 1
ATOM 1791 C CA . THR B 2 128 ? 14.599 17.523 2.355 1.00 15.44 234 THR B CA 1
ATOM 1792 C C . THR B 2 128 ? 15.751 17.486 1.325 1.00 15.23 234 THR B C 1
ATOM 1793 O O . THR B 2 128 ? 16.308 18.523 1.001 1.00 14.61 234 THR B O 1
ATOM 1797 N N . SER B 2 129 ? 16.117 16.297 0.853 1.00 14.66 235 SER B N 1
ATOM 1798 C CA A SER B 2 129 ? 17.262 16.171 -0.062 0.50 15.91 235 SER B CA 1
ATOM 1799 C CA B SER B 2 129 ? 17.233 16.133 -0.070 0.50 14.77 235 SER B CA 1
ATOM 1800 C C . SER B 2 129 ? 16.942 16.757 -1.448 1.00 15.85 235 SER B C 1
ATOM 1801 O O . SER B 2 129 ? 17.775 17.447 -2.030 1.00 16.35 235 SER B O 1
ATOM 1806 N N . LEU B 2 130 ? 15.747 16.487 -1.954 1.00 14.62 236 LEU B N 1
ATOM 1807 C CA . LEU B 2 130 ? 15.354 16.855 -3.306 1.00 14.56 236 LEU B CA 1
ATOM 1808 C C . LEU B 2 130 ? 14.500 18.113 -3.346 1.00 15.71 236 LEU B C 1
ATOM 1809 O O . LEU B 2 130 ? 14.036 18.620 -2.305 1.00 17.72 236 LEU B O 1
ATOM 1814 N N . MET B 2 131 ? 14.385 18.646 -4.540 1.00 14.57 237 MET B N 1
ATOM 1815 C CA . MET B 2 131 ? 13.343 19.621 -4.816 1.00 15.35 237 MET B CA 1
ATOM 1816 C C . MET B 2 131 ? 12.014 18.849 -4.812 1.00 15.34 237 MET B C 1
ATOM 1817 O O . MET B 2 131 ? 11.964 17.722 -5.284 1.00 16.27 237 MET B O 1
ATOM 1822 N N . VAL B 2 132 ? 10.922 19.490 -4.378 1.00 13.11 238 VAL B N 1
ATOM 1823 C CA . VAL B 2 132 ? 9.621 18.854 -4.372 1.00 14.54 238 VAL B CA 1
ATOM 1824 C C . VAL B 2 132 ? 8.621 19.818 -4.999 1.00 14.92 238 VAL B C 1
ATOM 1825 O O . VAL B 2 132 ? 8.652 21.021 -4.717 1.00 16.00 238 VAL B O 1
ATOM 1829 N N . GLY B 2 133 ? 7.755 19.265 -5.845 1.00 14.79 239 GLY B N 1
ATOM 1830 C CA . GLY B 2 133 ? 6.640 20.051 -6.348 1.00 15.23 239 GLY B CA 1
ATOM 1831 C C . GLY B 2 133 ? 5.419 19.180 -6.476 1.00 15.16 23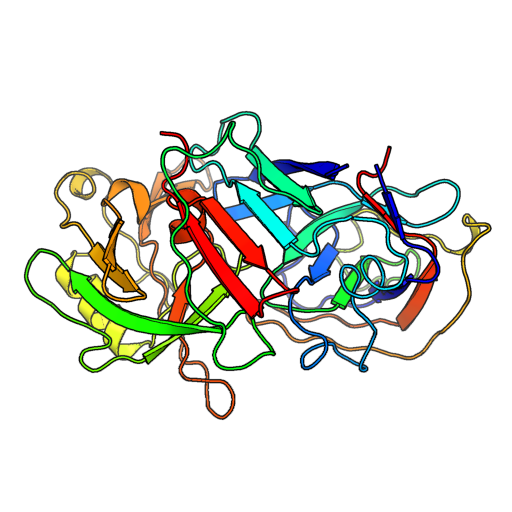9 GLY B C 1
ATOM 1832 O O . GLY B 2 133 ? 5.456 17.979 -6.303 1.00 14.90 239 GLY B O 1
ATOM 1833 N N . PRO B 2 134 ? 4.287 19.813 -6.831 1.00 15.80 240 PRO B N 1
ATOM 1834 C CA . PRO B 2 134 ? 3.067 19.044 -7.030 1.00 16.63 240 PRO B CA 1
ATOM 1835 C C . PRO B 2 134 ? 3.223 17.918 -8.048 1.00 15.71 240 PRO B C 1
ATOM 1836 O O . PRO B 2 134 ? 3.951 18.048 -9.026 1.00 16.74 240 PRO B O 1
ATOM 1840 N N . VAL B 2 135 ? 2.521 16.811 -7.811 1.00 15.60 241 VAL B N 1
ATOM 1841 C CA . VAL B 2 135 ? 2.678 15.584 -8.617 1.00 15.94 241 VAL B CA 1
ATOM 1842 C C . VAL B 2 135 ? 2.470 15.884 -10.101 1.00 16.29 241 VAL B C 1
ATOM 1843 O O . VAL B 2 135 ? 3.238 15.437 -10.927 1.00 16.51 241 VAL B O 1
ATOM 1847 N N . ASP B 2 136 ? 1.385 16.573 -10.450 1.00 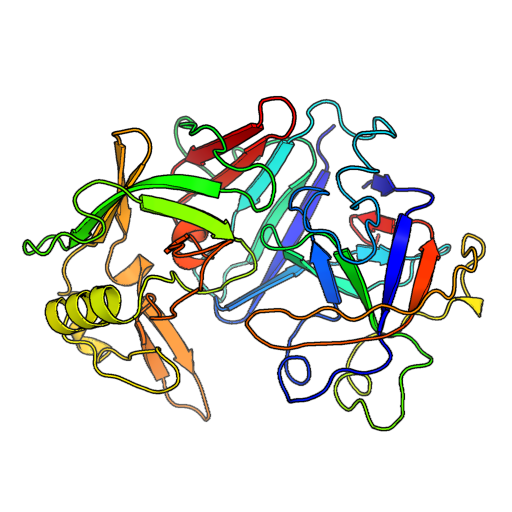16.68 242 ASP B N 1
ATOM 1848 C CA . ASP B 2 136 ? 1.095 16.752 -11.887 1.00 19.71 242 ASP B CA 1
ATOM 1849 C C . ASP B 2 136 ? 2.127 17.665 -12.571 1.00 18.01 242 ASP B C 1
ATOM 1850 O O . ASP B 2 136 ? 2.545 17.366 -13.719 1.00 19.10 242 ASP B O 1
ATOM 1855 N N . GLU B 2 137 ? 2.534 18.731 -11.903 1.00 16.74 243 GLU B N 1
ATOM 1856 C CA . GLU B 2 137 ? 3.528 19.653 -12.491 1.00 18.18 243 GLU B CA 1
ATOM 1857 C C . GLU B 2 137 ? 4.888 18.963 -12.621 1.00 17.85 243 GLU B C 1
ATOM 1858 O O . GLU B 2 137 ? 5.574 19.105 -13.620 1.00 17.29 243 GLU B O 1
ATOM 1864 N N . VAL B 2 138 ? 5.299 18.227 -11.596 1.00 16.32 244 VAL B N 1
ATOM 1865 C CA . VAL B 2 138 ? 6.582 17.476 -11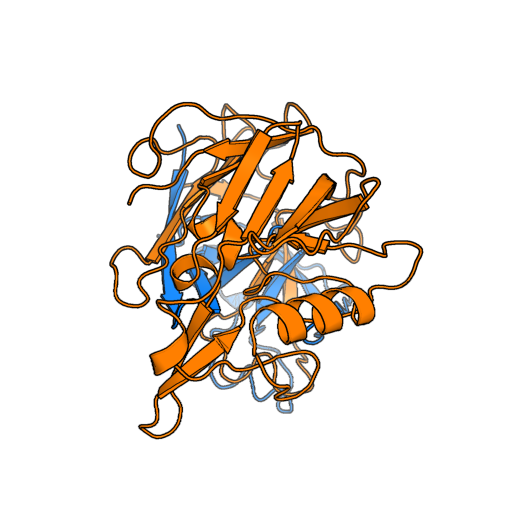.667 1.00 16.29 244 VAL B CA 1
ATOM 1866 C C . VAL B 2 138 ? 6.552 16.434 -12.780 1.00 16.47 244 VAL B C 1
ATOM 1867 O O . VAL B 2 138 ? 7.545 16.251 -13.465 1.00 17.60 244 VAL B O 1
ATOM 1871 N N . ARG B 2 139 ? 5.422 15.763 -12.955 1.00 17.86 245 ARG B N 1
ATOM 1872 C CA . ARG B 2 139 ? 5.296 14.786 -14.055 1.00 19.72 245 ARG B CA 1
ATOM 1873 C C . ARG B 2 139 ? 5.627 15.497 -15.397 1.00 19.32 245 ARG B C 1
ATOM 1874 O O . ARG B 2 139 ? 6.345 14.929 -16.233 1.00 18.09 245 ARG B O 1
ATOM 1882 N N . GLU B 2 140 ? 5.070 16.681 -15.608 1.00 18.36 246 GLU B N 1
ATOM 1883 C CA . GLU B 2 140 ? 5.321 17.432 -16.843 1.00 20.60 246 GLU B CA 1
ATOM 1884 C C . GLU B 2 140 ? 6.802 17.797 -16.977 1.00 19.48 246 GLU B C 1
ATOM 1885 O O . GLU B 2 140 ? 7.407 17.691 -18.056 1.00 20.31 246 GLU B O 1
ATOM 1891 N N . LEU B 2 141 ? 7.393 18.235 -15.866 1.00 17.48 247 LEU B N 1
ATOM 1892 C CA . LEU B 2 141 ? 8.819 18.577 -15.842 1.00 17.31 247 LEU B CA 1
ATOM 1893 C C . LEU B 2 141 ? 9.668 17.391 -16.244 1.00 17.54 247 LEU B C 1
ATOM 1894 O O . LEU B 2 141 ? 10.629 17.537 -16.993 1.00 17.78 247 LEU B O 1
ATOM 1899 N N . GLN B 2 142 ? 9.365 16.217 -15.692 1.00 17.39 248 GLN B N 1
ATOM 1900 C CA . GLN B 2 142 ? 10.162 15.051 -15.907 1.00 17.78 248 GLN B CA 1
ATOM 1901 C C . GLN B 2 142 ? 10.056 14.585 -17.372 1.00 18.70 248 GLN B C 1
ATOM 1902 O O . GLN B 2 142 ? 11.065 14.207 -17.947 1.00 19.06 248 GLN B O 1
ATOM 1908 N N . LYS B 2 143 ? 8.851 14.699 -17.924 1.00 19.67 249 LYS B N 1
ATOM 1909 C CA . LYS B 2 143 ? 8.643 14.392 -19.352 1.00 22.37 249 LYS B CA 1
ATOM 1910 C C . LYS B 2 143 ? 9.476 15.358 -20.213 1.00 23.26 249 LYS B C 1
ATOM 1911 O O . LYS B 2 143 ? 10.084 14.931 -21.216 1.00 22.12 249 LYS B O 1
ATOM 1917 N N . ALA B 2 144 ? 9.527 16.635 -19.834 1.00 22.70 250 ALA B N 1
ATOM 1918 C CA . ALA B 2 144 ? 10.340 17.628 -20.583 1.00 24.63 250 ALA B CA 1
ATOM 1919 C C . ALA B 2 144 ? 11.830 17.305 -20.616 1.00 26.31 250 ALA B C 1
ATOM 1920 O O . ALA B 2 144 ? 12.515 17.566 -21.618 1.00 27.60 250 ALA B O 1
ATOM 1922 N N . ILE B 2 145 ? 12.364 16.719 -19.556 1.00 24.88 251 ILE B N 1
ATOM 1923 C CA . ILE B 2 145 ? 13.785 16.402 -19.541 1.00 25.47 251 ILE B CA 1
ATOM 1924 C C . ILE B 2 145 ? 14.119 14.954 -19.911 1.00 26.63 251 ILE B C 1
ATOM 1925 O O . ILE B 2 145 ? 15.282 14.619 -19.975 1.00 32.05 251 ILE B O 1
ATOM 1930 N N . GLY B 2 146 ? 13.118 14.094 -20.073 1.00 24.58 252 GLY B N 1
ATOM 1931 C CA . GLY B 2 146 ? 13.348 12.706 -20.464 1.00 24.33 252 GLY B CA 1
ATOM 1932 C C . GLY B 2 146 ? 13.637 11.766 -19.313 1.00 23.23 252 GLY B C 1
ATOM 1933 O O . GLY B 2 146 ? 14.265 10.707 -19.485 1.00 24.16 252 GLY B O 1
ATOM 1934 N N . ALA B 2 147 ? 13.204 12.141 -18.107 1.00 19.42 253 ALA B N 1
ATOM 1935 C CA . ALA B 2 147 ? 13.331 11.259 -16.963 1.00 19.04 253 ALA B CA 1
ATOM 1936 C C . ALA B 2 147 ? 12.165 10.279 -16.939 1.00 18.59 253 ALA B C 1
ATOM 1937 O O . ALA B 2 147 ? 11.139 10.484 -17.622 1.00 22.20 253 ALA B O 1
ATOM 1939 N N . VAL B 2 148 ? 12.328 9.161 -16.232 1.00 17.48 254 VAL B N 1
ATOM 1940 C CA . VAL B 2 148 ? 11.294 8.121 -16.149 1.00 18.49 254 VAL B CA 1
ATOM 1941 C C . VAL B 2 148 ? 11.005 7.787 -14.708 1.00 18.50 254 VAL B C 1
ATOM 1942 O O . VAL B 2 148 ? 11.916 7.847 -13.863 1.00 18.77 254 VAL B O 1
ATOM 1946 N N . PRO B 2 149 ? 9.764 7.407 -14.388 1.00 20.99 255 PRO B N 1
ATOM 1947 C CA . PRO B 2 149 ? 9.450 7.128 -12.980 1.00 21.28 255 PRO B CA 1
ATOM 1948 C C . PRO B 2 149 ? 10.177 5.944 -12.351 1.00 22.85 255 PRO B C 1
ATOM 1949 O O . PRO B 2 149 ? 10.371 4.900 -12.986 1.00 24.87 255 PRO B O 1
ATOM 1953 N N . LEU B 2 150 ? 10.593 6.141 -11.110 1.00 22.71 256 LEU B N 1
ATOM 1954 C CA . LEU B 2 150 ? 11.185 5.088 -10.269 1.00 23.63 256 LEU B CA 1
ATOM 1955 C C . LEU B 2 150 ? 10.050 4.585 -9.339 1.00 25.59 256 LEU B C 1
ATOM 1956 O O . LEU B 2 150 ? 9.399 3.623 -9.680 1.00 30.35 256 LEU B O 1
ATOM 1961 N N . ILE B 2 151 ? 9.874 5.213 -8.178 1.00 23.41 257 ILE B N 1
ATOM 1962 C CA . ILE B 2 151 ? 8.878 4.828 -7.179 1.00 25.46 257 ILE B CA 1
ATOM 1963 C C . ILE B 2 151 ? 8.592 6.041 -6.335 1.00 25.35 257 ILE B C 1
ATOM 1964 O O . ILE B 2 151 ? 9.445 6.903 -6.208 1.00 22.48 257 ILE B O 1
ATOM 1967 N N . GLN B 2 152 ? 7.402 6.081 -5.727 1.00 26.55 258 GLN B N 1
ATOM 1968 C CA . GLN B 2 152 ? 7.008 7.134 -4.768 1.00 28.08 258 GLN B CA 1
ATOM 1969 C C . GLN B 2 152 ? 7.389 8.583 -5.171 1.00 25.02 258 GLN B C 1
ATOM 1970 O O . GLN B 2 152 ? 7.914 9.379 -4.368 1.00 26.33 258 GLN B O 1
ATOM 1976 N N . GLY B 2 153 ? 7.120 8.894 -6.429 1.00 22.59 259 GLY B N 1
ATOM 1977 C CA . GLY B 2 153 ? 7.274 10.257 -6.941 1.00 21.42 259 GLY B CA 1
ATOM 1978 C C . GLY B 2 153 ? 8.688 10.646 -7.359 1.00 19.78 259 GLY B C 1
ATOM 1979 O O . GLY B 2 153 ? 8.901 11.788 -7.741 1.00 16.73 259 GLY B O 1
ATOM 1980 N N . GLU B 2 154 ? 9.621 9.691 -7.322 1.00 18.17 260 GLU B N 1
ATOM 1981 C CA . GLU B 2 154 ? 10.999 9.871 -7.775 1.00 18.72 260 GLU B CA 1
ATOM 1982 C C . GLU B 2 154 ? 11.129 9.376 -9.215 1.00 17.91 260 GLU B C 1
ATOM 1983 O O . GLU B 2 154 ? 10.361 8.516 -9.695 1.00 18.55 260 GLU B O 1
ATOM 1989 N N . TYR B 2 155 ? 12.124 9.933 -9.903 1.00 16.64 261 TYR B N 1
ATOM 1990 C CA . TYR B 2 155 ? 12.377 9.653 -11.301 1.00 16.73 261 TYR B CA 1
ATOM 1991 C C . TYR B 2 155 ? 13.872 9.542 -11.541 1.00 16.69 261 TYR B C 1
ATOM 1992 O O . TYR B 2 155 ? 14.659 10.163 -10.822 1.00 15.96 261 TYR B O 1
ATOM 2001 N N . MET B 2 156 ? 14.260 8.747 -12.546 1.00 17.35 262 MET B N 1
ATOM 2002 C CA A MET B 2 156 ? 15.660 8.527 -12.946 0.50 18.47 262 MET B CA 1
ATOM 2003 C CA B MET B 2 156 ? 15.685 8.636 -12.916 0.50 18.33 262 MET B CA 1
ATOM 2004 C C . MET B 2 156 ? 15.906 9.041 -14.359 1.00 18.18 262 MET B C 1
ATOM 2005 O O . MET B 2 156 ? 14.980 9.049 -15.193 1.00 18.43 262 MET B O 1
ATOM 2014 N N . ILE B 2 157 ? 17.152 9.387 -14.639 1.00 17.85 263 ILE B N 1
ATOM 2015 C CA . ILE B 2 157 ? 17.583 9.850 -15.964 1.00 18.65 263 ILE B CA 1
ATOM 2016 C C . ILE B 2 157 ? 18.840 9.083 -16.336 1.00 17.44 263 ILE B C 1
ATOM 2017 O O . ILE B 2 157 ? 19.717 8.940 -15.529 1.00 17.77 263 ILE B O 1
ATOM 2022 N N . PRO B 2 158 ? 18.918 8.582 -17.583 1.00 18.24 264 PRO B N 1
ATOM 2023 C CA . PRO B 2 158 ? 20.135 7.889 -17.986 1.00 19.56 264 PRO B CA 1
ATOM 2024 C C . PRO B 2 158 ? 21.340 8.776 -17.795 1.00 20.35 264 PRO B C 1
ATOM 2025 O O . PRO B 2 158 ? 21.317 9.945 -18.212 1.00 20.34 264 PRO B O 1
ATOM 2029 N N . CYS B 2 159 ? 22.381 8.273 -17.137 1.00 19.78 265 CYS B N 1
ATOM 2030 C CA . CYS B 2 159 ? 23.494 9.119 -16.754 1.00 21.58 265 CYS B CA 1
ATOM 2031 C C . CYS B 2 159 ? 24.162 9.771 -17.980 1.00 21.15 265 CYS B C 1
ATOM 2032 O O . CYS B 2 159 ? 24.652 10.909 -17.885 1.00 23.62 265 CYS B O 1
ATOM 2035 N N . GLU B 2 160 ? 24.166 9.052 -19.099 1.00 22.18 266 GLU B N 1
ATOM 2036 C CA . GLU B 2 160 ? 24.817 9.564 -20.310 1.00 25.04 266 GLU B CA 1
ATOM 2037 C C . GLU B 2 160 ? 24.035 10.726 -20.965 1.00 25.34 266 GLU B C 1
ATOM 2038 O O . GLU B 2 160 ? 24.551 11.390 -21.879 1.00 25.15 266 GLU B O 1
ATOM 2044 N N . LYS B 2 161 ? 22.774 10.909 -20.566 1.00 22.08 267 LYS B N 1
ATOM 2045 C CA . LYS B 2 161 ? 21.944 12.038 -21.032 1.00 22.60 267 LYS B CA 1
ATOM 2046 C C . LYS B 2 161 ? 22.043 13.311 -20.201 1.00 20.96 267 LYS B C 1
ATOM 2047 O O . LYS B 2 161 ? 21.561 14.363 -20.654 1.00 21.18 267 LYS B O 1
ATOM 2053 N N . VAL B 2 162 ? 22.624 13.253 -19.012 1.00 19.62 268 VAL B N 1
ATOM 2054 C CA . VAL B 2 162 ? 22.585 14.384 -18.076 1.00 19.88 268 VAL B CA 1
ATOM 2055 C C . VAL B 2 162 ? 23.199 15.634 -18.696 1.00 21.46 268 VAL B C 1
ATOM 2056 O O . VAL B 2 162 ? 22.622 16.745 -18.589 1.00 20.32 268 VAL B O 1
ATOM 2060 N N . SER B 2 163 ? 24.368 15.476 -19.325 1.00 21.86 269 SER B N 1
ATOM 2061 C CA . SER B 2 163 ? 25.111 16.651 -19.764 1.00 24.51 269 SER B CA 1
ATOM 2062 C C . SER B 2 163 ? 24.363 17.459 -20.831 1.00 26.29 269 SER B C 1
ATOM 2063 O O . SER B 2 163 ? 24.668 18.636 -20.970 1.00 30.97 269 SER B O 1
ATOM 2066 N N . THR B 2 164 ? 23.395 16.866 -21.537 1.00 24.29 270 THR B N 1
ATOM 2067 C CA . THR B 2 164 ? 22.606 17.559 -22.568 1.00 26.06 270 THR B CA 1
ATOM 2068 C C . THR B 2 164 ? 21.172 17.960 -22.160 1.00 24.92 270 THR B C 1
ATOM 2069 O O . THR B 2 164 ? 20.385 18.478 -22.962 1.00 26.64 270 THR B O 1
ATOM 2073 N N . LEU B 2 165 ? 20.847 17.819 -20.872 1.00 22.11 271 LEU B N 1
ATOM 2074 C CA . LEU B 2 165 ? 19.536 18.254 -20.386 1.00 21.82 271 LEU B CA 1
ATOM 2075 C C . LEU B 2 165 ? 19.443 19.775 -20.338 1.00 21.03 271 LEU B C 1
ATOM 2076 O O . LEU B 2 165 ? 20.450 20.457 -20.229 1.00 20.69 271 LEU B O 1
ATOM 2081 N N . PRO B 2 166 ? 18.210 20.303 -20.376 1.00 20.28 272 PRO B N 1
ATOM 2082 C CA . PRO B 2 166 ? 18.059 21.738 -20.269 1.00 20.93 272 PRO B CA 1
ATOM 2083 C C . PRO B 2 166 ? 18.284 22.201 -18.834 1.00 20.30 272 PRO B C 1
ATOM 2084 O O . PRO B 2 166 ? 17.949 21.483 -17.887 1.00 21.79 272 PRO B O 1
ATOM 2088 N N . ALA B 2 167 ? 18.733 23.433 -18.676 1.00 18.12 273 ALA B N 1
ATOM 2089 C CA . ALA B 2 167 ? 18.732 24.091 -17.364 1.00 19.14 273 ALA B CA 1
ATOM 2090 C C . ALA B 2 167 ? 17.293 24.344 -16.844 1.00 19.01 273 ALA B C 1
ATOM 2091 O O . ALA B 2 167 ? 16.359 24.445 -17.620 1.00 20.07 273 ALA B O 1
ATOM 2093 N N . ILE B 2 168 ? 17.135 24.394 -15.505 1.00 17.62 274 ILE B N 1
ATOM 2094 C CA . ILE B 2 168 ? 15.872 24.743 -14.901 1.00 18.04 274 ILE B CA 1
ATOM 2095 C C . ILE B 2 168 ? 16.099 25.946 -14.002 1.00 19.86 274 ILE B C 1
ATOM 2096 O O . ILE B 2 168 ? 17.029 25.926 -13.174 1.00 19.76 274 ILE B O 1
ATOM 2101 N N . THR B 2 169 ? 15.280 26.989 -14.155 1.00 18.10 275 THR B N 1
ATOM 2102 C CA . THR B 2 169 ? 15.458 28.252 -13.423 1.00 17.63 275 THR B CA 1
ATOM 2103 C C . THR B 2 169 ? 14.248 28.540 -12.532 1.00 18.38 275 THR B C 1
ATOM 2104 O O . THR B 2 169 ? 13.096 28.508 -13.006 1.00 19.53 275 THR B O 1
ATOM 2108 N N . LEU B 2 170 ? 14.497 28.784 -11.250 1.00 18.92 276 LEU B N 1
ATOM 2109 C CA . LEU B 2 170 ? 13.458 29.229 -10.324 1.00 17.93 276 LEU B CA 1
ATOM 2110 C C . LEU B 2 170 ? 13.545 30.732 -10.217 1.00 17.94 276 LEU B C 1
ATOM 2111 O O . LEU B 2 170 ? 14.627 31.281 -10.070 1.00 20.21 276 LEU B O 1
ATOM 2116 N N . LYS B 2 171 ? 12.399 31.404 -10.292 1.00 18.02 277 LYS B N 1
ATOM 2117 C CA . LYS B 2 171 ? 12.350 32.860 -10.144 1.00 20.75 277 LYS B CA 1
ATOM 2118 C C . LYS B 2 171 ? 11.845 33.195 -8.765 1.00 20.01 277 LYS B C 1
ATOM 2119 O O . LYS B 2 171 ? 10.716 32.834 -8.409 1.00 18.13 277 LYS B O 1
ATOM 2125 N N . LEU B 2 172 ? 12.712 33.835 -7.981 1.00 20.14 278 LEU B N 1
ATOM 2126 C CA . LEU B 2 172 ? 12.429 34.213 -6.604 1.00 20.43 278 LEU B CA 1
ATOM 2127 C C . LEU B 2 172 ? 12.787 35.692 -6.432 1.00 22.23 278 LEU B C 1
ATOM 2128 O O . LEU B 2 172 ? 13.918 36.091 -6.747 1.00 21.21 278 LEU B O 1
ATOM 2133 N N . GLY B 2 173 ? 11.827 36.491 -5.937 1.00 22.64 279 GLY B N 1
ATOM 2134 C CA . GLY B 2 173 ? 12.054 37.936 -5.746 1.00 26.77 279 GLY B CA 1
ATOM 2135 C C . GLY B 2 173 ? 12.394 38.631 -7.049 1.00 24.78 279 GLY B C 1
ATOM 2136 O O . GLY B 2 173 ? 13.118 39.606 -7.044 1.00 29.90 279 GLY B O 1
ATOM 2137 N N . GLY B 2 174 ? 11.881 38.115 -8.153 1.00 26.62 280 GLY B N 1
ATOM 2138 C CA . GLY B 2 174 ? 12.125 38.681 -9.486 1.00 27.89 280 GLY B CA 1
ATOM 2139 C C . GLY B 2 174 ? 13.499 38.387 -10.080 1.00 30.73 280 GLY B C 1
ATOM 2140 O O . GLY B 2 174 ? 13.830 38.905 -11.146 1.00 30.57 280 GLY B O 1
ATOM 2141 N N . LYS B 2 175 ? 14.307 37.568 -9.408 1.00 25.65 281 LYS B N 1
ATOM 2142 C CA . LYS B 2 175 ? 15.621 37.171 -9.932 1.00 26.26 281 LYS B CA 1
ATOM 2143 C C . LYS B 2 175 ? 15.615 35.671 -10.276 1.00 24.19 281 LYS B C 1
ATOM 2144 O O . LYS B 2 175 ? 14.928 34.895 -9.598 1.00 21.76 281 LYS B O 1
ATOM 2150 N N . GLY B 2 176 ? 16.411 35.291 -11.276 1.00 22.22 282 GLY B N 1
ATOM 2151 C CA . GLY B 2 176 ? 16.522 33.904 -11.747 1.00 20.81 282 GLY B CA 1
ATOM 2152 C C . GLY B 2 176 ? 17.626 33.178 -10.978 1.00 21.98 282 GLY B C 1
ATOM 2153 O O . GLY B 2 176 ? 18.747 33.693 -10.826 1.00 22.74 282 GLY B O 1
ATOM 2154 N N . TYR B 2 177 ? 17.296 31.970 -10.504 1.00 18.26 283 TYR B N 1
ATOM 2155 C CA . TYR B 2 177 ? 18.246 31.057 -9.845 1.00 18.09 283 TYR B CA 1
ATOM 2156 C C . TYR B 2 177 ? 18.303 29.828 -10.741 1.00 18.33 283 TYR B C 1
ATOM 2157 O O . TYR B 2 177 ? 17.407 28.953 -10.720 1.00 18.19 283 TYR B O 1
ATOM 2166 N N . LYS B 2 178 ? 19.341 29.774 -11.557 1.00 18.18 284 LYS B N 1
ATOM 2167 C CA . LYS B 2 178 ? 19.518 28.642 -12.461 1.00 19.60 284 LYS B CA 1
ATOM 2168 C C . LYS B 2 178 ? 20.046 27.396 -11.742 1.00 19.27 284 LYS B C 1
ATOM 2169 O O . LYS B 2 178 ? 20.867 27.503 -10.839 1.00 19.65 284 LYS B O 1
ATOM 2175 N N . LEU B 2 179 ? 19.524 26.233 -12.135 1.00 17.74 285 LEU B N 1
ATOM 2176 C CA . LEU B 2 179 ? 20.110 24.934 -11.799 1.00 17.07 285 LEU B CA 1
ATOM 2177 C C . LEU B 2 179 ? 20.524 24.274 -13.105 1.00 16.27 285 LEU B C 1
ATOM 2178 O O . LEU B 2 179 ? 19.706 24.028 -13.990 1.00 18.10 285 LEU B O 1
ATOM 2183 N N . SER B 2 180 ? 21.799 23.961 -13.218 1.00 15.95 286 SER B N 1
ATOM 2184 C CA . SER B 2 180 ? 22.267 23.133 -14.313 1.00 17.64 286 SER B CA 1
ATOM 2185 C C . SER B 2 180 ? 21.821 21.699 -14.121 1.00 17.18 286 SER B C 1
ATOM 2186 O O . SER B 2 180 ? 21.486 21.329 -12.991 1.00 16.41 286 SER B O 1
ATOM 2189 N N . PRO B 2 181 ? 21.901 20.870 -15.180 1.00 18.17 287 PRO B N 1
ATOM 2190 C CA . PRO B 2 181 ? 21.601 19.449 -15.047 1.00 18.70 287 PRO B CA 1
ATOM 2191 C C . PRO B 2 181 ? 22.474 18.763 -13.989 1.00 17.53 287 PRO B C 1
ATOM 2192 O O . PRO B 2 181 ? 22.010 17.870 -13.265 1.00 18.45 287 PRO B O 1
ATOM 2196 N N . GLU B 2 182 ? 23.736 19.162 -13.897 1.00 18.50 288 GLU B N 1
ATOM 2197 C CA . GLU B 2 182 ? 24.640 18.657 -12.843 1.00 20.65 288 GLU B CA 1
ATOM 2198 C C . GLU B 2 182 ? 24.135 19.092 -11.474 1.00 19.66 288 GLU B C 1
ATOM 2199 O O . GLU B 2 182 ? 24.172 18.298 -10.522 1.00 20.52 288 GLU B O 1
ATOM 2205 N N . ASP B 2 183 ? 23.609 20.308 -11.353 1.00 16.49 289 ASP B N 1
ATOM 2206 C CA . ASP B 2 183 ? 23.035 20.749 -10.057 1.00 17.85 289 ASP B CA 1
ATOM 2207 C C . ASP B 2 183 ? 21.776 19.976 -9.685 1.00 15.70 289 ASP B C 1
ATOM 2208 O O . ASP B 2 183 ? 21.584 19.675 -8.494 1.00 16.93 289 ASP B O 1
ATOM 2213 N N . TYR B 2 184 ? 20.910 19.677 -10.649 1.00 15.21 290 TYR B N 1
ATOM 2214 C CA . TYR B 2 184 ? 19.590 19.097 -10.292 1.00 15.43 290 TYR B CA 1
ATOM 2215 C C . TYR B 2 184 ? 19.499 17.599 -10.428 1.00 16.60 290 TYR B C 1
ATOM 2216 O O . TYR B 2 184 ? 18.403 17.048 -10.280 1.00 18.87 290 TYR B O 1
ATOM 2225 N N . THR B 2 185 ? 20.621 16.937 -10.725 1.00 16.38 291 THR B N 1
ATOM 2226 C CA . THR B 2 185 ? 20.644 15.490 -10.730 1.00 19.13 291 THR B CA 1
ATOM 2227 C C . THR B 2 185 ? 21.687 15.013 -9.711 1.00 21.70 291 THR B C 1
ATOM 2228 O O . THR B 2 185 ? 22.625 15.769 -9.349 1.00 25.46 291 THR B O 1
ATOM 2232 N N . LEU B 2 186 ? 21.467 13.805 -9.185 1.00 21.41 292 LEU B N 1
ATOM 2233 C CA . LEU B 2 186 ? 22.334 13.244 -8.149 1.00 24.91 292 LEU B CA 1
ATOM 2234 C C . LEU B 2 186 ? 22.788 11.875 -8.548 1.00 25.11 292 LEU B C 1
ATOM 2235 O O . LEU B 2 186 ? 21.983 11.095 -9.032 1.00 21.22 292 LEU B O 1
ATOM 2240 N N . LYS B 2 187 ? 24.031 11.544 -8.216 1.00 25.68 293 LYS B N 1
ATOM 2241 C CA . LYS B 2 187 ? 24.458 10.132 -8.323 1.00 29.38 293 LYS B CA 1
ATOM 2242 C C . LYS B 2 187 ? 23.947 9.328 -7.145 1.00 25.87 293 LYS B C 1
ATOM 2243 O O . LYS B 2 187 ? 23.977 9.779 -5.977 1.00 27.31 293 LYS B O 1
ATOM 2249 N N . VAL B 2 188 ? 23.474 8.112 -7.421 1.00 23.37 294 VAL B N 1
ATOM 2250 C CA . VAL B 2 188 ? 23.053 7.209 -6.377 1.00 25.72 294 VAL B CA 1
ATOM 2251 C C . VAL B 2 188 ? 23.758 5.876 -6.683 1.00 29.67 294 VAL B C 1
ATOM 2252 O O . VAL B 2 188 ? 24.034 5.571 -7.824 1.00 29.86 294 VAL B O 1
ATOM 2256 N N . SER B 2 189 ? 24.127 5.163 -5.630 1.00 30.27 295 SER B N 1
ATOM 2257 C CA . SER B 2 189 ? 24.870 3.914 -5.730 1.00 36.22 295 SER B CA 1
ATOM 2258 C C . SER B 2 189 ? 24.184 2.927 -4.837 1.00 38.92 295 SER B C 1
ATOM 2259 O O . SER B 2 189 ? 23.836 3.262 -3.689 1.00 37.09 295 SER B O 1
ATOM 2262 N N . GLN B 2 190 ? 23.977 1.728 -5.366 1.00 36.81 296 GLN B N 1
ATOM 2263 C CA . GLN B 2 190 ? 23.592 0.569 -4.556 1.00 39.49 296 GLN B CA 1
ATOM 2264 C C . GLN B 2 190 ? 24.217 -0.693 -5.209 1.00 36.42 296 GLN B C 1
ATOM 2265 O O . GLN B 2 190 ? 24.138 -0.896 -6.438 1.00 33.53 296 GLN B O 1
ATOM 2271 N N . ALA B 2 191 ? 24.878 -1.502 -4.382 1.00 36.69 297 ALA B N 1
ATOM 2272 C CA . ALA B 2 191 ? 25.348 -2.818 -4.807 1.00 35.34 297 ALA B CA 1
ATOM 2273 C C . ALA B 2 191 ? 26.252 -2.739 -6.046 1.00 33.27 297 ALA B C 1
ATOM 2274 O O . ALA B 2 191 ? 26.138 -3.544 -6.968 1.00 32.62 297 ALA B O 1
ATOM 2276 N N . GLY B 2 192 ? 27.137 -1.733 -6.050 1.00 32.14 298 GLY B N 1
ATOM 2277 C CA . GLY B 2 192 ? 28.129 -1.572 -7.088 1.00 31.11 298 GLY B CA 1
ATOM 2278 C C . GLY B 2 192 ? 27.683 -0.937 -8.387 1.00 32.23 298 GLY B C 1
ATOM 2279 O O . GLY B 2 192 ? 28.467 -0.875 -9.307 1.00 34.92 298 GLY B O 1
ATOM 2280 N N . LYS B 2 193 ? 26.418 -0.523 -8.483 1.00 30.67 299 LYS B N 1
ATOM 2281 C CA A LYS B 2 193 ? 25.809 0.106 -9.661 0.50 31.62 299 LYS B CA 1
ATOM 2282 C CA B LYS B 2 193 ? 26.003 0.152 -9.715 0.50 31.96 299 LYS B CA 1
ATOM 2283 C C . LYS B 2 193 ? 25.684 1.612 -9.421 1.00 29.43 299 LYS B C 1
ATOM 2284 O O . LYS B 2 193 ? 25.470 2.004 -8.278 1.00 29.33 299 LYS B O 1
ATOM 2295 N N . THR B 2 194 ? 25.772 2.413 -10.483 1.00 28.91 300 THR B N 1
ATOM 2296 C CA . THR B 2 194 ? 25.545 3.873 -10.377 1.00 28.93 300 THR B CA 1
ATOM 2297 C C . THR B 2 194 ? 24.381 4.251 -11.261 1.00 24.24 300 THR B C 1
ATOM 2298 O O . THR B 2 194 ? 24.304 3.833 -12.419 1.00 23.44 300 THR B O 1
ATOM 2302 N N . LEU B 2 195 ? 23.460 5.051 -10.713 1.00 20.00 301 LEU B N 1
ATOM 2303 C CA . LEU B 2 195 ? 22.396 5.630 -11.472 1.00 19.37 301 LEU B CA 1
ATOM 2304 C C . LEU B 2 195 ? 22.349 7.134 -11.165 1.00 18.44 301 LEU B C 1
ATOM 2305 O O . LEU B 2 195 ? 22.935 7.598 -10.196 1.00 20.16 301 LEU B O 1
ATOM 2310 N N . CYS B 2 196 ? 21.573 7.831 -11.973 1.00 18.26 302 CYS B N 1
ATOM 2311 C CA . CYS B 2 196 ? 21.365 9.291 -11.866 1.00 17.84 302 CYS B CA 1
ATOM 2312 C C . CYS B 2 196 ? 19.906 9.570 -11.537 1.00 17.41 302 CYS B C 1
ATOM 2313 O O . CYS B 2 196 ? 18.990 9.321 -12.336 1.00 18.47 302 CYS B O 1
ATOM 2316 N N . LEU B 2 197 ? 19.698 10.100 -10.321 1.00 17.24 303 LEU B N 1
ATOM 2317 C CA . LEU B 2 197 ? 18.386 10.435 -9.814 1.00 17.22 303 LEU B CA 1
ATOM 2318 C C . LEU B 2 197 ? 18.019 11.874 -10.248 1.00 18.32 303 LEU B C 1
ATOM 2319 O O . LEU B 2 197 ? 18.839 12.787 -10.126 1.00 19.08 303 LEU B O 1
ATOM 2324 N N . SER B 2 198 ? 16.802 12.072 -10.771 1.00 18.03 304 SER B N 1
ATOM 2325 C CA . SER B 2 198 ? 16.269 13.408 -10.996 1.00 18.27 304 SER B CA 1
ATOM 2326 C C . SER B 2 198 ? 16.065 14.086 -9.648 1.00 18.93 304 SER B C 1
ATOM 2327 O O . SER B 2 198 ? 15.587 13.468 -8.659 1.00 20.46 304 SER B O 1
ATOM 2330 N N . GLY B 2 199 ? 16.530 15.300 -9.549 1.00 16.66 305 GLY B N 1
ATOM 2331 C CA . GLY B 2 199 ? 16.462 15.999 -8.283 1.00 16.65 305 GLY B CA 1
ATOM 2332 C C . GLY B 2 199 ? 15.134 16.674 -8.000 1.00 16.94 305 GLY B C 1
ATOM 2333 O O . GLY B 2 199 ? 15.071 17.432 -7.036 1.00 16.14 305 GLY B O 1
ATOM 2334 N N . PHE B 2 200 ? 14.102 16.425 -8.802 1.00 15.72 306 PHE B N 1
ATOM 2335 C CA . PHE B 2 200 ? 12.729 16.859 -8.495 1.00 15.65 306 PHE B CA 1
ATOM 2336 C C . PHE B 2 200 ? 11.891 15.648 -8.178 1.00 17.48 306 PHE B C 1
ATOM 2337 O O . PHE B 2 200 ? 11.904 14.691 -8.978 1.00 17.91 306 PHE B O 1
ATOM 2345 N N . MET B 2 201 ? 11.154 15.700 -7.086 1.00 17.34 307 MET B N 1
ATOM 2346 C CA . MET B 2 201 ? 10.229 14.640 -6.657 1.00 19.10 307 MET B CA 1
ATOM 2347 C C . MET B 2 201 ? 8.812 15.230 -6.638 1.00 16.87 307 MET B C 1
ATOM 2348 O O . MET B 2 201 ? 8.625 16.390 -6.263 1.00 16.75 307 MET B O 1
ATOM 2353 N N . GLY B 2 202 ? 7.824 14.428 -7.079 1.00 15.86 308 GLY B N 1
ATOM 2354 C CA . GLY B 2 202 ? 6.416 14.819 -7.087 1.00 16.41 308 GLY B CA 1
ATOM 2355 C C . GLY B 2 202 ? 5.767 14.377 -5.771 1.00 16.16 308 GLY B C 1
ATOM 2356 O O . GLY B 2 202 ? 5.838 13.201 -5.416 1.00 18.42 308 GLY B O 1
ATOM 2357 N N . MET B 2 203 ? 5.141 15.324 -5.053 1.00 16.59 309 MET B N 1
ATOM 2358 C CA A MET B 2 203 ? 4.406 15.021 -3.824 0.50 18.23 309 MET B CA 1
ATOM 2359 C CA B MET B 2 203 ? 4.420 15.033 -3.804 0.50 17.06 309 MET B CA 1
ATOM 2360 C C . MET B 2 203 ? 3.372 16.121 -3.631 1.00 18.19 309 MET B C 1
ATOM 2361 O O . MET B 2 203 ? 3.682 17.284 -3.715 1.00 20.06 309 MET B O 1
ATOM 2370 N N . ASP B 2 204 ? 2.130 15.725 -3.395 1.00 18.16 310 ASP B N 1
ATOM 2371 C CA . ASP B 2 204 ? 1.076 16.685 -3.117 1.00 18.53 310 ASP B CA 1
ATOM 2372 C C . ASP B 2 204 ? 0.941 16.867 -1.619 1.00 18.22 310 ASP B C 1
ATOM 2373 O O . ASP B 2 204 ? 0.671 15.886 -0.884 1.00 20.45 310 ASP B O 1
ATOM 2378 N N . ILE B 2 205 ? 1.147 18.082 -1.170 1.00 16.08 311 ILE B N 1
ATOM 2379 C CA . ILE B 2 205 ? 0.997 18.425 0.227 1.00 17.79 311 ILE B CA 1
ATOM 2380 C C . ILE B 2 205 ? -0.402 19.057 0.353 1.00 18.45 311 ILE B C 1
ATOM 2381 O O . ILE B 2 205 ? -0.659 20.065 -0.283 1.00 17.90 311 ILE B O 1
ATOM 2386 N N . PRO B 2 206 ? -1.284 18.443 1.130 1.00 20.17 312 PRO B N 1
ATOM 2387 C CA . PRO B 2 206 ? -2.655 18.991 1.102 1.00 19.85 312 PRO B CA 1
ATOM 2388 C C . PRO B 2 206 ? -2.808 20.317 1.837 1.00 18.22 312 PRO B C 1
ATOM 2389 O O . PRO B 2 206 ? -2.025 20.639 2.756 1.00 17.00 312 PRO B O 1
ATOM 2393 N N . PRO B 2 207 ? -3.883 21.061 1.505 1.00 17.95 313 PRO B N 1
ATOM 2394 C CA . PRO B 2 207 ? -4.276 22.121 2.389 1.00 17.85 313 PRO B CA 1
ATOM 2395 C C . PRO B 2 207 ? -4.547 21.606 3.795 1.00 18.46 313 PRO B C 1
ATOM 2396 O O . PRO B 2 207 ? -4.896 20.446 3.926 1.00 18.82 313 PRO B O 1
ATOM 2400 N N . PRO B 2 208 ? -4.399 22.454 4.826 1.00 19.10 314 PRO B N 1
ATOM 2401 C CA . PRO B 2 208 ? -4.188 23.905 4.711 1.00 20.66 314 PRO B CA 1
ATOM 2402 C C . PRO B 2 208 ? -2.727 24.348 4.522 1.00 20.80 314 PRO B C 1
ATOM 2403 O O . PRO B 2 208 ? -2.504 25.471 4.080 1.00 22.24 314 PRO B O 1
ATOM 2407 N N . SER B 2 209 ? -1.760 23.479 4.797 1.00 19.70 315 SER B N 1
ATOM 2408 C CA . SER B 2 209 ? -0.349 23.878 4.641 1.00 21.81 315 SER B CA 1
ATOM 2409 C C . SER B 2 209 ? 0.073 23.994 3.188 1.00 20.24 315 SER B C 1
ATOM 2410 O O . SER B 2 209 ? 0.818 24.919 2.831 1.00 21.08 315 SER B O 1
ATOM 2413 N N . GLY B 2 210 ? -0.416 23.061 2.390 1.00 17.80 316 GLY B N 1
ATOM 2414 C CA . GLY B 2 210 ? -0.118 23.019 1.002 1.00 16.67 316 GLY B CA 1
ATOM 2415 C C . GLY B 2 210 ? -1.193 23.606 0.104 1.00 18.23 316 GLY B C 1
ATOM 2416 O O . GLY B 2 210 ? -2.237 24.049 0.587 1.00 17.36 316 GLY B O 1
ATOM 2417 N N . PRO B 2 211 ? -0.948 23.620 -1.201 1.00 16.32 317 PRO B N 1
ATOM 2418 C CA . PRO B 2 211 ? 0.240 23.022 -1.835 1.00 16.28 317 PRO B CA 1
ATOM 2419 C C . PRO B 2 211 ? 1.498 23.857 -1.627 1.00 16.35 317 PRO B C 1
ATOM 2420 O O . PRO B 2 211 ? 1.448 25.095 -1.498 1.00 17.93 317 PRO B O 1
ATOM 2424 N N . LEU B 2 212 ? 2.645 23.168 -1.612 1.00 16.21 318 LEU B N 1
ATOM 2425 C CA . LEU B 2 212 ? 3.952 23.832 -1.409 1.00 16.43 318 LEU B CA 1
ATOM 2426 C C . LEU B 2 212 ? 4.993 23.157 -2.269 1.00 17.01 318 LEU B C 1
ATOM 2427 O O . LEU B 2 212 ? 5.059 21.928 -2.262 1.00 18.29 318 LEU B O 1
ATOM 2432 N N . TRP B 2 213 ? 5.796 23.934 -2.988 1.00 15.53 319 TRP B N 1
ATOM 2433 C CA . TRP B 2 213 ? 7.089 23.452 -3.508 1.00 15.59 319 TRP B CA 1
ATOM 2434 C C . TRP B 2 213 ? 8.084 23.456 -2.337 1.00 16.36 319 TRP B C 1
ATOM 2435 O O . TRP B 2 213 ? 7.926 24.187 -1.354 1.00 15.47 319 TRP B O 1
ATOM 2446 N N . ILE B 2 214 ? 9.138 22.652 -2.485 1.00 14.25 320 ILE B N 1
ATOM 2447 C CA . ILE B 2 214 ? 10.225 22.574 -1.490 1.00 14.73 320 ILE B CA 1
ATOM 2448 C C . ILE B 2 214 ? 11.560 22.847 -2.190 1.00 14.66 320 ILE B C 1
ATOM 2449 O O . ILE B 2 214 ? 11.885 22.183 -3.204 1.00 14.20 320 ILE B O 1
ATOM 2454 N N . LEU B 2 215 ? 12.268 23.867 -1.696 1.00 13.59 321 LEU B N 1
ATOM 2455 C CA . LEU B 2 215 ? 13.646 24.126 -2.122 1.00 15.02 321 LEU B CA 1
ATOM 2456 C C . LEU B 2 215 ? 14.479 23.352 -1.116 1.00 13.49 321 LEU B C 1
ATOM 2457 O O . LEU B 2 215 ? 14.667 23.840 -0.003 1.00 19.01 321 LEU B O 1
ATOM 2462 N N . GLY B 2 216 ? 14.916 22.154 -1.523 1.00 13.71 322 GLY B N 1
ATOM 2463 C CA . GLY B 2 216 ? 15.682 21.238 -0.713 1.00 14.04 322 GLY B CA 1
ATOM 2464 C C . GLY B 2 216 ? 17.187 21.402 -0.884 1.00 14.02 322 GLY B C 1
ATOM 2465 O O . GLY B 2 216 ? 17.658 22.406 -1.397 1.00 13.99 322 GLY B O 1
ATOM 2466 N N . ASP B 2 217 ? 17.923 20.351 -0.537 1.00 12.96 323 ASP B N 1
ATOM 2467 C CA . ASP B 2 217 ? 19.407 20.390 -0.613 1.00 13.70 323 ASP B CA 1
ATOM 2468 C C . ASP B 2 217 ? 19.938 20.633 -2.024 1.00 13.91 323 ASP B C 1
ATOM 2469 O O . ASP B 2 217 ? 20.977 21.245 -2.177 1.00 14.62 323 ASP B O 1
ATOM 2474 N N . VAL B 2 218 ? 19.235 20.152 -3.054 1.00 14.09 324 VAL B N 1
ATOM 2475 C CA . VAL B 2 218 ? 19.590 20.465 -4.448 1.00 14.27 324 VAL B CA 1
ATOM 2476 C C . VAL B 2 218 ? 19.774 21.986 -4.625 1.00 14.45 324 VAL B C 1
ATOM 2477 O O . VAL B 2 218 ? 20.758 22.470 -5.227 1.00 15.39 324 VAL B O 1
ATOM 2481 N N . PHE B 2 219 ? 18.846 22.742 -4.081 1.00 13.44 325 PHE B N 1
ATOM 2482 C CA . PHE B 2 219 ? 18.885 24.201 -4.278 1.00 13.75 325 PHE B CA 1
ATOM 2483 C C . PHE B 2 219 ? 19.871 24.881 -3.344 1.00 14.61 325 PHE B C 1
ATOM 2484 O O . PHE B 2 219 ? 20.694 25.703 -3.771 1.00 15.76 325 PHE B O 1
ATOM 2492 N N . ILE B 2 220 ? 19.822 24.511 -2.073 1.00 14.99 326 ILE B N 1
ATOM 2493 C CA . ILE B 2 220 ? 20.635 25.146 -1.041 1.00 15.28 326 ILE B CA 1
ATOM 2494 C C . ILE B 2 220 ? 22.117 24.857 -1.314 1.00 17.45 326 ILE B C 1
ATOM 2495 O O . ILE B 2 220 ? 22.994 25.676 -1.009 1.00 18.26 326 ILE B O 1
ATOM 2500 N N . GLY B 2 221 ? 22.387 23.715 -1.917 1.00 16.58 327 GLY B N 1
ATOM 2501 C CA . GLY B 2 221 ? 23.743 23.356 -2.352 1.00 18.66 327 GLY B CA 1
ATOM 2502 C C . GLY B 2 221 ? 24.350 24.327 -3.335 1.00 19.67 327 GLY B C 1
ATOM 2503 O O . GLY B 2 221 ? 25.561 24.597 -3.269 1.00 21.42 327 GLY B O 1
ATOM 2504 N N . ARG B 2 222 ? 23.544 24.798 -4.280 1.00 18.00 328 ARG B N 1
ATOM 2505 C CA . ARG B 2 222 ? 23.991 25.758 -5.306 1.00 19.13 328 ARG B CA 1
ATOM 2506 C C . ARG B 2 222 ? 23.941 27.176 -4.769 1.00 20.20 328 ARG B C 1
ATOM 2507 O O . ARG B 2 222 ? 24.770 28.014 -5.138 1.00 19.59 328 ARG B O 1
ATOM 2515 N N . TYR B 2 223 ? 23.010 27.430 -3.858 1.00 16.14 329 TYR B N 1
ATOM 2516 C CA . TYR B 2 223 ? 22.736 28.771 -3.341 1.00 15.61 329 TYR B CA 1
ATOM 2517 C C . TYR B 2 223 ? 22.831 28.782 -1.841 1.00 17.26 329 TYR B C 1
ATOM 2518 O O . TYR B 2 223 ? 21.895 28.403 -1.140 1.00 16.22 329 TYR B O 1
ATOM 2527 N N . TYR B 2 224 ? 23.985 29.231 -1.353 1.00 15.64 330 TYR B N 1
ATOM 2528 C CA . TYR B 2 224 ? 24.239 29.440 0.079 1.00 16.18 330 TYR B CA 1
ATOM 2529 C C . TYR B 2 224 ? 23.055 30.203 0.684 1.00 15.58 330 TYR B C 1
ATOM 2530 O O . TYR B 2 224 ? 22.612 31.211 0.107 1.00 17.14 330 TYR B O 1
ATOM 2539 N N . THR B 2 225 ? 22.552 29.723 1.811 1.00 15.69 331 THR B N 1
ATOM 2540 C CA . THR B 2 225 ? 21.270 30.194 2.349 1.00 15.28 331 THR B CA 1
ATOM 2541 C C . THR B 2 225 ? 21.377 30.723 3.718 1.00 15.07 331 THR B C 1
ATOM 2542 O O . THR B 2 225 ? 21.937 30.051 4.602 1.00 15.22 331 THR B O 1
ATOM 2546 N N . VAL B 2 226 ? 20.812 31.922 3.918 1.00 14.85 332 VAL B N 1
ATOM 2547 C CA . VAL B 2 226 ? 20.733 32.590 5.218 1.00 15.53 332 VAL B CA 1
ATOM 2548 C C . VAL B 2 226 ? 19.289 32.657 5.696 1.00 15.96 332 VAL B C 1
ATOM 2549 O O . VAL B 2 226 ? 18.391 33.093 4.955 1.00 16.23 332 VAL B O 1
ATOM 2553 N N . PHE B 2 227 ? 19.078 32.223 6.944 1.00 15.39 333 PHE B N 1
ATOM 2554 C CA . PHE B 2 227 ? 17.791 32.241 7.578 1.00 14.95 333 PHE B CA 1
ATOM 2555 C C . PHE B 2 227 ? 17.828 33.319 8.677 1.00 16.31 333 PHE B C 1
ATOM 2556 O O . PHE B 2 227 ? 18.571 33.204 9.631 1.00 17.44 333 PHE B O 1
ATOM 2564 N N . ASP B 2 228 ? 16.979 34.351 8.538 1.00 16.80 334 ASP B N 1
ATOM 2565 C CA . ASP B 2 228 ? 17.077 35.558 9.383 1.00 17.19 334 ASP B CA 1
ATOM 2566 C C . ASP B 2 228 ? 15.785 35.731 10.193 1.00 16.71 334 ASP B C 1
ATOM 2567 O O . ASP B 2 228 ? 14.720 36.085 9.654 1.00 18.02 334 ASP B O 1
ATOM 2572 N N . ARG B 2 229 ? 15.869 35.459 11.492 1.00 17.34 335 ARG B N 1
ATOM 2573 C CA . ARG B 2 229 ? 14.744 35.634 12.425 1.00 18.69 335 ARG B CA 1
ATOM 2574 C C . ARG B 2 229 ? 14.567 37.084 12.929 1.00 21.37 335 ARG B C 1
ATOM 2575 O O . ARG B 2 229 ? 13.480 37.412 13.416 1.00 24.22 335 ARG B O 1
ATOM 2583 N N . ASP B 2 230 ? 15.593 37.911 12.833 1.00 21.53 336 ASP B N 1
ATOM 2584 C CA . ASP B 2 230 ? 15.403 39.364 13.180 1.00 23.42 336 ASP B CA 1
ATOM 2585 C C . ASP B 2 230 ? 14.487 40.072 12.193 1.00 24.86 336 ASP B C 1
ATOM 2586 O O . ASP B 2 230 ? 13.620 40.855 12.575 1.00 23.76 336 ASP B O 1
ATOM 2591 N N . ASN B 2 231 ? 14.624 39.747 10.911 1.00 21.37 337 ASN B N 1
ATOM 2592 C CA . ASN B 2 231 ? 13.916 40.412 9.853 1.00 22.61 337 ASN B CA 1
ATOM 2593 C C . ASN B 2 231 ? 12.932 39.495 9.099 1.00 21.31 337 ASN B C 1
ATOM 2594 O O . ASN B 2 231 ? 12.366 39.908 8.086 1.00 23.00 337 ASN B O 1
ATOM 2599 N N . ASN B 2 232 ? 12.805 38.244 9.549 1.00 19.94 338 ASN B N 1
ATOM 2600 C CA . ASN B 2 232 ? 11.879 37.273 8.929 1.00 19.98 338 ASN B CA 1
ATOM 2601 C C . ASN B 2 232 ? 12.031 37.192 7.407 1.00 18.72 338 ASN B C 1
ATOM 2602 O O . ASN B 2 232 ? 11.108 37.460 6.628 1.00 18.81 338 ASN B O 1
ATOM 2607 N N . ARG B 2 233 ? 13.254 36.838 6.994 1.00 18.30 339 ARG B N 1
ATOM 2608 C CA . ARG B 2 233 ? 13.610 36.769 5.612 1.00 17.88 339 ARG B CA 1
ATOM 2609 C C . ARG B 2 233 ? 14.609 35.644 5.380 1.00 16.83 339 ARG B C 1
ATOM 2610 O O . ARG B 2 233 ? 15.262 35.197 6.326 1.00 18.46 339 ARG B O 1
ATOM 2618 N N . VAL B 2 234 ? 14.732 35.252 4.127 1.00 15.95 340 VAL B N 1
ATOM 2619 C CA . VAL B 2 234 ? 15.677 34.257 3.657 1.00 17.43 340 VAL B CA 1
ATOM 2620 C C . VAL B 2 234 ? 16.576 34.966 2.643 1.00 16.75 340 VAL B C 1
ATOM 2621 O O . VAL B 2 234 ? 16.075 35.693 1.765 1.00 17.73 340 VAL B O 1
ATOM 2625 N N . GLY B 2 235 ? 17.888 34.732 2.730 1.00 16.83 341 GLY B N 1
ATOM 2626 C CA . GLY B 2 235 ? 18.869 35.245 1.803 1.00 18.52 341 GLY B CA 1
ATOM 2627 C C . GLY B 2 235 ? 19.555 34.131 1.015 1.00 17.39 341 GLY B C 1
ATOM 2628 O O . GLY B 2 235 ? 19.838 33.085 1.570 1.00 16.31 341 GLY B O 1
ATOM 2629 N N . PHE B 2 236 ? 19.827 34.392 -0.263 1.00 17.26 342 PHE B N 1
ATOM 2630 C CA . PHE B 2 236 ? 20.546 33.475 -1.119 1.00 16.54 342 PHE B CA 1
ATOM 2631 C C . PHE B 2 236 ? 21.740 34.169 -1.755 1.00 17.46 342 PHE B C 1
ATOM 2632 O O . PHE B 2 236 ? 21.609 35.321 -2.199 1.00 18.22 342 PHE B O 1
ATOM 2640 N N . ALA B 2 237 ? 22.855 33.447 -1.866 1.00 17.12 343 ALA B N 1
ATOM 2641 C CA . ALA B 2 237 ? 23.994 33.866 -2.685 1.00 18.60 343 ALA B CA 1
ATOM 2642 C C . ALA B 2 237 ? 24.552 32.642 -3.391 1.00 20.58 343 ALA B C 1
ATOM 2643 O O . ALA B 2 237 ? 24.401 31.516 -2.911 1.00 20.56 343 ALA B O 1
ATOM 2645 N N . GLU B 2 238 ? 25.224 32.824 -4.519 1.00 20.56 344 GLU B N 1
ATOM 2646 C CA A GLU B 2 238 ? 25.843 31.710 -5.205 0.50 21.81 344 GLU B CA 1
ATOM 2647 C CA B GLU B 2 238 ? 25.822 31.697 -5.205 0.50 22.12 344 GLU B CA 1
ATOM 2648 C C . GLU B 2 238 ? 26.880 31.074 -4.285 1.00 21.28 344 GLU B C 1
ATOM 2649 O O . GLU B 2 238 ? 27.772 31.758 -3.832 1.00 21.51 344 GLU B O 1
ATOM 2660 N N . ALA B 2 239 ? 26.764 29.774 -4.036 1.00 20.47 345 ALA B N 1
ATOM 2661 C CA . ALA B 2 239 ? 27.758 29.079 -3.245 1.00 22.20 345 ALA B CA 1
ATOM 2662 C C . ALA B 2 239 ? 29.092 28.926 -4.014 1.00 21.70 345 ALA B C 1
ATOM 2663 O O . ALA B 2 239 ? 29.149 28.923 -5.247 1.00 20.15 345 ALA B O 1
ATOM 2665 N N . ALA B 2 240 ? 30.156 28.751 -3.234 1.00 22.17 346 ALA B N 1
ATOM 2666 C CA . ALA B 2 240 ? 31.509 28.549 -3.778 1.00 23.93 346 ALA B CA 1
ATOM 2667 C C . ALA B 2 240 ? 31.494 27.426 -4.787 1.00 27.86 346 ALA B C 1
ATOM 2668 O O . ALA B 2 240 ? 31.078 26.354 -4.457 1.00 29.58 346 ALA B O 1
ATOM 2670 N N . ARG B 2 241 ? 31.925 27.704 -6.012 1.00 33.86 347 ARG B N 1
ATOM 2671 C CA . ARG B 2 241 ? 32.024 26.676 -7.048 1.00 38.73 347 ARG B CA 1
ATOM 2672 C C . ARG B 2 241 ? 33.131 27.103 -8.000 1.00 37.18 347 ARG B C 1
ATOM 2673 O O . ARG B 2 241 ? 33.768 28.172 -7.823 1.00 36.79 347 ARG B O 1
#

Secondary structure (DSSP, 8-state):
--EEEEEEEETTTEEEEEEEETTTTEEEEEEEETT---EEEEBTT--TT-HHHHTS--B-GGG-TT-EEEEEEEEEE-SS-EEEEEEEEEEEEES--/-EEEEEEEEEEEEE--SSTTTS-S-SEEEE-S-GGG-GGGPPPHHHHHHHTT--SS-EEEEEE-SSTT-SS-EEEEETS--GGGEEEEEEEEE-SSBTTBEEEE-EEEETTS-EESTT-EEEEE-TT-SSEEE-HHHHHHHHHHHT-EE-STT-EEE-GGGGGGSPPEEEEETTEEEEE-HHHHEEEEEETTEEEEEESEEE-PPPTTT-S-EEE-HHHHHHEEEEEETTTTEEEEEEEP-

Nearest PDB structures (foldseek):
  6qcb-assembly1_A  TM=1.010E+00  e=3.557E-18  Homo sapiens
  4obz-assembly1_C  TM=1.006E+00  e=6.517E-17  Homo sapiens
  5ux4-assembly2_B  TM=9.774E-01  e=3.783E-13  Rattus norvegicus
  2bks-assembly2_B  TM=9.412E-01  e=1.740E-09  Homo sapiens
  3oad-assembly2_C  TM=9.352E-01  e=2.467E-09  Homo sapiens

Solvent-accessible surface area: 14842 Å² total; per-residue (Å²): 87,71,12,71,3,99,4,128,19,92,64,13,44,38,12,16,4,75,0,0,0,1,56,96,51,36,54,2,14,0,17,7,10,0,16,12,1,12,6,0,0,1,0,80,99,24,103,166,164,4,83,2,0,158,117,22,110,79,0,34,14,126,99,12,97,59,63,79,160,69,39,74,87,10,75,9,132,47,84,92,18,24,2,28,10,55,12,0,42,1,14,0,3,2,41,8,146,94,12,114,0,85,134,2,35,1,3,0,0,13,106,13,85,59,144,50,13,40,89,12,95,27,7,0,15,3,1,5,1,10,47,140,42,8,46,65,130,14,94,3,8,3,14,11,2,39,122,36,179,64,16,138,93,32,15,1,0,2,27,2,5,57,83,50,123,32,162,47,2,0,14,0,17,7,3,1,48,8,88,139,33,36,65,66,97,37,22,87,16,110,15,73,83,91,0,53,0,12,0,82,0,34,49,0,68,0,69,89,46,42,29,2,8,142,176,24,31,48,0,7,1,12,9,40,32,33,7,0,3,0,26,44,100,44,0,129,82,0,1,174,45,10,46,11,86,105,97,68,145,28,38,20,21,4,63,49,146,118,15,84,112,21,29,23,0,38,0,76,0,55,50,116,55,14,90,0,16,11,107,20,0,16,6,115,48,65,147,96,85,145,76,100,4,16,0,0,0,38,6,65,96,35,94,100,140,37,9,94,4,4,11,0,0,4,1,0,0,7,26,10,0,0,2,0,4,40,80,86,43,73,0,0,2,4,65,4,53,200

Organism: Homo sapiens (NCBI:txid9606)

InterPro domains:
  IPR001461 Aspartic peptidase A1 [PR00792] (85-105)
  IPR001461 Aspartic peptidase A1 [PR00792] (243-256)
  IPR001461 Aspartic peptidase A1 [PR00792] (292-303)
  IPR001461 Aspartic peptidase A1 [PR00792] (383-398)
  IPR001461 Aspartic peptidase A1 [PTHR47966] (19-408)
  IPR001969 Aspartic peptidase, active site [PS00141] (94-105)
  IPR001969 Aspartic peptidase, active site [PS00141] (292-303)
  IPR012848 Aspartic peptidase, N-terminal [PF07966] (23-49)
  IPR021109 Aspartic peptidase domain superfamily [G3DSA:2.40.70.10] (60-162)
  IPR021109 Aspartic peptidase domain superfamily [G3DSA:2.40.70.10] (170-411)
  IPR021109 Aspartic peptidase domain superfamily [SSF50630] (7-409)
  IPR033121 Peptidase family A1 domain [PF00026] (78-409)
  IPR033121 Peptidase family A1 domain [PS51767] (79-407)
  IPR033144 Cathepsin D [cd05490] (73-408)